Protein AF-A0A930YAR1-F1 (afdb_monomer_lite)

Organism: NCBI:txid750

pLDDT: mean 89.53, std 13.89, range [29.78, 98.75]

Sequence (279 aa):
MPYRSTEINRNSGWASRRLSIDPLVLDLNGDGVRLSRYSENSILFDIDNDGGSLEQTGWFSATDGVLVRDLNNNGKIDNIAEMFSEYYGGKAGSQGESGEKRYMNGFEALRTLDSNKDGIFDSKDNDFSKVRVWQDKNQNGITDSGELQTLSALGISQISLSYQHKGGEFFQGNELLAQGNFTLNGKRLVAASVNFLANPRGHNISDGQGGKVTYSEEDERIAAAKSFTATSNESRTLEAEKLGVQHIEAGGGNDNLVGDAQNNWLVGGGGSDTFCRCR

Foldseek 3Di:
DPPPQPDDPPPDDADDDWDFKWFKKFQLPQPDKDKAALVPQFAWAQEQLQPQFTWRWIGTDLNIWTKFFDPVPPQWDHHSCRTQFQNPVWHGHYPLDGTDGNDPTSLRSQCVQVPVNPQKQFPVTPCLQRMWIFRPNVRHNIRDPPRTDRCVRQQWGIWGSDWDAPCQPCDNNWTFGIWGWTAGVNDIHIITGIGMTTRSWTWDWDDDDQFIWIWIPDDPPGHIFIETAGPDLAEEEAACVVRVGQEYHAEQYQYEYEHEPDNYHYHHYHDNYHYYYDD

Secondary structure (DSSP, 8-state):
-----------------------EEE-SSSS---EE-HHHHPEEEB-S-SSS--EEE-EE-TTSEEEE--SS-SSS--BGGGBSSTTTTPPP--TT-------SSHHHHHHTT-SS-SSEEETTSTTGGG-EEE--SSSSSS--TTTEEEHHHHTEEEEE---EEEEEEEETTEEEEEEEEEEETTEEEEEEEEE--B-S--EEEEEETTEEEEEEPPBTTB--EEEEEESS----EEEHHHHT-SEEE--SS--EEEE-SS--EEE--SS--EEEE--

Structure (mmCIF, N/CA/C/O backbone):
data_AF-A0A930YAR1-F1
#
_entry.id   AF-A0A930YAR1-F1
#
loop_
_atom_site.group_PDB
_atom_site.id
_atom_site.type_symbol
_atom_site.label_atom_id
_atom_site.label_alt_id
_atom_site.label_comp_id
_atom_site.label_asym_id
_atom_site.label_entity_id
_atom_site.label_seq_id
_atom_site.pdbx_PDB_ins_code
_atom_site.Cartn_x
_atom_site.Cartn_y
_atom_site.Cartn_z
_atom_site.occupancy
_atom_site.B_iso_or_equiv
_atom_site.auth_seq_id
_atom_site.auth_comp_id
_atom_site.auth_asym_id
_atom_site.auth_atom_id
_atom_site.pdbx_PDB_model_num
ATOM 1 N N . MET A 1 1 ? -9.390 -6.223 -19.233 1.00 29.78 1 MET A N 1
ATOM 2 C CA . MET A 1 1 ? -8.190 -5.453 -19.633 1.00 29.78 1 MET A CA 1
ATOM 3 C C . MET A 1 1 ? -6.996 -6.177 -19.044 1.00 29.78 1 MET A C 1
ATOM 5 O O . MET A 1 1 ? -7.166 -6.663 -17.930 1.00 29.78 1 MET A O 1
ATOM 9 N N . PRO A 1 2 ? -5.862 -6.363 -19.741 1.00 37.09 2 PRO A N 1
ATOM 10 C CA . PRO A 1 2 ? -4.746 -7.033 -19.105 1.00 37.09 2 PRO A CA 1
ATOM 11 C C . PRO A 1 2 ? -4.195 -6.071 -18.054 1.00 37.09 2 PRO A C 1
ATOM 13 O O . PRO A 1 2 ? -3.768 -4.960 -18.368 1.00 37.09 2 PRO A O 1
ATOM 16 N N . TYR A 1 3 ? -4.321 -6.492 -16.803 1.00 35.25 3 TYR A N 1
ATOM 17 C CA . TYR A 1 3 ? -3.643 -5.924 -15.657 1.00 35.25 3 TYR A CA 1
ATOM 18 C C . TYR A 1 3 ? -2.157 -5.895 -15.990 1.00 35.25 3 TYR A C 1
ATOM 20 O O . TYR A 1 3 ? -1.526 -6.945 -16.071 1.00 35.25 3 TYR A O 1
ATOM 28 N N . ARG A 1 4 ? -1.595 -4.715 -16.247 1.00 36.66 4 ARG A N 1
ATOM 29 C CA . ARG A 1 4 ? -0.143 -4.576 -16.215 1.00 36.66 4 ARG A CA 1
ATOM 30 C C . ARG A 1 4 ? 0.223 -4.405 -14.751 1.00 36.66 4 ARG A C 1
ATOM 32 O O . ARG A 1 4 ? 0.315 -3.285 -14.263 1.00 36.66 4 ARG A O 1
ATOM 39 N N . SER A 1 5 ? 0.374 -5.534 -14.058 1.00 40.44 5 SER A N 1
ATOM 40 C CA . SER A 1 5 ? 1.282 -5.598 -12.917 1.00 40.44 5 SER A CA 1
ATOM 41 C C . SER A 1 5 ? 2.597 -4.969 -13.358 1.00 40.44 5 SER A C 1
ATOM 43 O O . SER A 1 5 ? 3.046 -5.231 -14.477 1.00 40.44 5 SER A O 1
ATOM 45 N N . THR A 1 6 ? 3.200 -4.126 -12.530 1.00 47.56 6 THR A N 1
ATOM 46 C CA . THR A 1 6 ? 4.550 -3.643 -12.808 1.00 47.56 6 THR A CA 1
ATOM 47 C C . THR A 1 6 ? 5.472 -4.858 -12.876 1.00 47.56 6 THR A C 1
ATOM 49 O O . THR A 1 6 ? 5.763 -5.487 -11.859 1.00 47.56 6 THR A O 1
ATOM 52 N N . GLU A 1 7 ? 5.860 -5.253 -14.088 1.00 47.56 7 GLU A N 1
ATOM 53 C CA . GLU A 1 7 ? 6.800 -6.346 -14.303 1.00 47.56 7 GLU A CA 1
ATOM 54 C C . GLU A 1 7 ? 8.182 -5.835 -13.905 1.00 47.56 7 GLU A C 1
ATOM 56 O O . GLU A 1 7 ? 8.821 -5.058 -14.611 1.00 47.56 7 GLU A O 1
ATOM 61 N N . ILE A 1 8 ? 8.601 -6.200 -12.695 1.00 49.72 8 ILE A N 1
ATOM 62 C CA . ILE A 1 8 ? 9.973 -6.001 -12.244 1.00 49.72 8 ILE A CA 1
ATOM 63 C C . ILE A 1 8 ? 10.818 -7.118 -12.839 1.00 49.72 8 ILE A C 1
ATOM 65 O O . ILE A 1 8 ? 10.474 -8.295 -12.708 1.00 49.72 8 ILE A O 1
ATOM 69 N N . ASN A 1 9 ? 11.961 -6.758 -13.417 1.00 46.34 9 ASN A N 1
ATOM 70 C CA . ASN A 1 9 ? 13.003 -7.717 -13.752 1.00 46.34 9 ASN A CA 1
ATOM 71 C C . ASN A 1 9 ? 13.444 -8.460 -12.473 1.00 46.34 9 ASN A C 1
ATOM 73 O O . ASN A 1 9 ? 14.109 -7.895 -11.607 1.00 46.34 9 ASN A O 1
ATOM 77 N N . ARG A 1 10 ? 13.044 -9.732 -12.343 1.00 51.41 10 ARG A N 1
ATOM 78 C CA . ARG A 1 10 ? 13.212 -10.536 -11.118 1.00 51.41 10 ARG A CA 1
ATOM 79 C C . ARG A 1 10 ? 14.602 -11.171 -10.959 1.00 51.41 10 ARG A C 1
ATOM 81 O O . ARG A 1 10 ? 14.751 -12.074 -10.137 1.00 51.41 10 ARG A O 1
ATOM 88 N N . ASN A 1 11 ? 15.630 -10.735 -11.695 1.00 44.62 11 ASN A N 1
ATOM 89 C CA . ASN A 1 11 ? 16.992 -11.247 -11.489 1.00 44.62 11 ASN A CA 1
ATOM 90 C C . ASN A 1 11 ? 17.658 -10.622 -10.263 1.00 44.62 11 ASN A C 1
ATOM 92 O O . ASN A 1 11 ? 18.546 -9.778 -10.368 1.00 44.62 11 ASN A O 1
ATOM 96 N N . SER A 1 12 ? 17.280 -11.077 -9.071 1.00 48.03 12 SER A N 1
ATOM 97 C CA . SER A 1 12 ? 18.172 -10.945 -7.924 1.00 48.03 12 SER A CA 1
ATOM 98 C C . SER A 1 12 ? 17.929 -11.996 -6.850 1.00 48.03 12 SER A C 1
ATOM 100 O O . SER A 1 12 ? 16.831 -12.525 -6.697 1.00 48.03 12 SER A O 1
ATOM 102 N N . GLY A 1 13 ? 19.026 -12.347 -6.176 1.00 43.91 13 GLY A N 1
ATOM 103 C CA . GLY A 1 13 ? 19.103 -13.405 -5.178 1.00 43.91 13 GLY A CA 1
ATOM 104 C C . GLY A 1 13 ? 18.430 -13.069 -3.849 1.00 43.91 13 GLY A C 1
ATOM 105 O O . GLY A 1 13 ? 17.984 -11.955 -3.594 1.00 43.91 13 GLY A O 1
ATOM 106 N N . TRP A 1 14 ? 18.371 -14.086 -2.994 1.00 42.22 14 TRP A N 1
ATOM 107 C CA . TRP A 1 14 ? 17.674 -14.053 -1.715 1.00 42.22 14 TRP A CA 1
ATOM 108 C C . TRP A 1 14 ? 18.434 -13.226 -0.670 1.00 42.22 14 TRP A C 1
ATOM 110 O O . TRP A 1 14 ? 19.513 -13.620 -0.221 1.00 42.22 14 TRP A O 1
ATOM 120 N N . ALA A 1 15 ? 17.847 -12.112 -0.241 1.00 45.12 15 ALA A N 1
ATOM 121 C CA . ALA A 1 15 ? 18.277 -11.390 0.947 1.00 45.12 15 ALA A CA 1
ATOM 122 C C . ALA A 1 15 ? 17.621 -11.987 2.213 1.00 45.12 15 ALA A C 1
ATOM 124 O O . ALA A 1 15 ? 16.514 -12.519 2.185 1.00 45.12 15 ALA A O 1
ATOM 125 N N . SER A 1 16 ? 18.347 -11.950 3.331 1.00 40.56 16 SER A N 1
ATOM 126 C CA . SER A 1 16 ? 18.049 -12.652 4.594 1.00 40.56 16 SER A CA 1
ATOM 127 C C . SER A 1 16 ? 17.636 -11.727 5.741 1.00 40.56 16 SER A C 1
ATOM 129 O O . SER A 1 16 ? 17.662 -12.150 6.897 1.00 40.56 16 SER A O 1
ATOM 131 N N . ARG A 1 17 ? 17.284 -10.471 5.454 1.00 48.75 17 ARG A N 1
ATOM 132 C CA . ARG A 1 17 ? 16.753 -9.542 6.454 1.00 48.75 17 ARG A CA 1
ATOM 133 C C . ARG A 1 17 ? 15.231 -9.681 6.452 1.00 48.75 17 ARG A C 1
ATOM 135 O O . ARG A 1 17 ? 14.585 -9.380 5.458 1.00 48.75 17 ARG A O 1
ATOM 142 N N . ARG A 1 18 ? 14.665 -10.214 7.539 1.00 50.56 18 ARG A N 1
ATOM 143 C CA . ARG A 1 18 ? 13.214 -10.195 7.752 1.00 50.56 18 ARG A CA 1
ATOM 144 C C . ARG A 1 18 ? 12.861 -8.840 8.338 1.00 50.56 18 ARG A C 1
ATOM 146 O O . ARG A 1 18 ? 13.280 -8.538 9.455 1.00 50.56 18 ARG A O 1
ATOM 153 N N . LEU A 1 19 ? 12.121 -8.041 7.588 1.00 54.91 19 LEU A N 1
ATOM 154 C CA . LEU A 1 19 ? 11.412 -6.916 8.168 1.00 54.91 19 LEU A CA 1
ATOM 155 C C . LEU A 1 19 ? 10.239 -7.500 8.966 1.00 54.91 19 LEU A C 1
ATOM 157 O O . LEU A 1 19 ? 9.537 -8.385 8.482 1.00 54.91 19 LEU A O 1
ATOM 161 N N . SER A 1 20 ? 10.115 -7.092 10.228 1.00 57.91 20 SER A N 1
ATOM 162 C CA . SER A 1 20 ? 8.908 -7.345 11.010 1.00 57.91 20 SER A CA 1
ATOM 163 C C . SER A 1 20 ? 8.076 -6.079 10.915 1.00 57.91 20 SER A C 1
ATOM 165 O O . SER A 1 20 ? 8.612 -5.055 11.335 1.00 57.91 20 SER A O 1
ATOM 167 N N . ILE A 1 21 ? 6.877 -6.139 10.331 1.00 71.00 21 ILE A N 1
ATOM 168 C CA . ILE A 1 21 ? 5.956 -5.012 10.094 1.00 71.00 21 ILE A CA 1
ATOM 169 C C . ILE A 1 21 ? 4.523 -5.488 10.286 1.00 71.00 21 ILE A C 1
ATOM 171 O O . ILE A 1 21 ? 4.082 -6.316 9.496 1.00 71.00 21 ILE A O 1
ATOM 175 N N . ASP A 1 22 ? 3.789 -4.977 11.276 1.00 81.50 22 ASP A N 1
ATOM 176 C CA . ASP A 1 22 ? 2.579 -5.633 11.778 1.00 81.50 22 ASP A CA 1
ATOM 177 C C . ASP A 1 22 ? 1.248 -4.856 11.655 1.00 81.50 22 ASP A C 1
ATOM 179 O O . ASP A 1 22 ? 0.534 -4.648 12.647 1.00 81.50 22 ASP A O 1
ATOM 183 N N . PRO A 1 23 ? 0.844 -4.443 10.439 1.00 90.31 23 PRO A N 1
ATOM 184 C CA . PRO A 1 23 ? -0.384 -3.696 10.253 1.00 90.31 23 PRO A CA 1
ATOM 185 C C . PRO A 1 23 ? -1.617 -4.463 10.740 1.00 90.31 23 PRO A C 1
ATOM 187 O O . PRO A 1 23 ? -1.695 -5.697 10.711 1.00 90.31 23 PRO A O 1
ATOM 190 N N . LEU A 1 24 ? -2.613 -3.695 11.180 1.00 95.19 24 LEU A N 1
ATOM 191 C CA . LEU A 1 24 ? -3.871 -4.222 11.685 1.00 95.19 24 LEU A CA 1
ATOM 192 C C . LEU A 1 24 ? -4.836 -4.568 10.538 1.00 95.19 24 LEU A C 1
ATOM 194 O O . LEU A 1 24 ? -5.500 -3.695 9.977 1.00 95.19 24 LEU A O 1
ATOM 198 N N . VAL A 1 25 ? -4.937 -5.858 10.224 1.00 97.25 25 VAL A N 1
ATOM 199 C CA . VAL A 1 25 ? -5.831 -6.428 9.206 1.00 97.25 25 VAL A CA 1
ATOM 200 C C . VAL A 1 25 ? -7.171 -6.823 9.833 1.00 97.25 25 VAL A C 1
ATOM 202 O O . VAL A 1 25 ? -7.224 -7.414 10.914 1.00 97.25 25 VAL A O 1
ATOM 205 N N . LEU A 1 26 ? -8.268 -6.510 9.150 1.00 98.19 26 LEU A N 1
ATOM 206 C CA . LEU A 1 26 ? -9.642 -6.823 9.528 1.00 98.19 26 LEU A CA 1
ATOM 207 C C . LEU A 1 26 ? -10.213 -7.900 8.600 1.00 98.19 26 LEU A C 1
ATOM 209 O O . LEU A 1 26 ? -10.236 -7.726 7.384 1.00 98.19 26 LEU A O 1
ATOM 213 N N . ASP A 1 27 ? -10.726 -8.975 9.192 1.00 97.81 27 ASP A N 1
ATOM 214 C CA . ASP A 1 27 ? -11.524 -9.998 8.507 1.00 97.81 27 ASP A CA 1
ATOM 215 C C . ASP A 1 27 ? -12.940 -9.460 8.252 1.00 97.81 27 ASP A C 1
ATOM 217 O O . ASP A 1 27 ? -13.765 -9.405 9.169 1.00 97.81 27 ASP A O 1
ATOM 221 N N . LEU A 1 28 ? -13.216 -9.007 7.027 1.00 97.88 28 LEU A N 1
ATOM 222 C CA . LEU A 1 28 ? -14.462 -8.300 6.695 1.00 97.88 28 LEU A CA 1
ATOM 223 C C . LEU A 1 28 ? -15.583 -9.226 6.208 1.00 97.88 28 LEU A C 1
ATOM 225 O O . LEU A 1 28 ? -16.751 -8.829 6.217 1.00 97.88 28 LEU A O 1
ATOM 229 N N . ASN A 1 29 ? -15.257 -10.444 5.780 1.00 96.75 29 ASN A N 1
ATOM 230 C CA . ASN A 1 29 ? -16.221 -11.421 5.268 1.00 96.75 29 ASN A CA 1
ATOM 231 C C . ASN A 1 29 ? -16.554 -12.524 6.301 1.00 96.75 29 ASN A C 1
ATOM 233 O O . ASN A 1 29 ? -17.531 -13.255 6.119 1.00 96.75 29 ASN A O 1
ATOM 237 N N . GLY A 1 30 ? -15.802 -12.600 7.403 1.00 96.19 30 GLY A N 1
ATOM 238 C CA . GLY A 1 30 ? -15.986 -13.539 8.502 1.00 96.19 30 GLY A CA 1
ATOM 239 C C . GLY A 1 30 ? -15.446 -14.941 8.232 1.00 96.19 30 GLY A C 1
ATOM 240 O O . GLY A 1 30 ? -15.895 -15.880 8.896 1.00 96.19 30 GLY A O 1
ATOM 241 N N . ASP A 1 31 ? -14.542 -15.111 7.263 1.00 95.12 31 ASP A N 1
ATOM 242 C CA . ASP A 1 31 ? -13.904 -16.399 6.965 1.00 95.12 31 ASP A CA 1
ATOM 243 C C . ASP A 1 31 ? -12.460 -16.528 7.470 1.00 95.12 31 ASP A C 1
ATOM 245 O O . ASP A 1 31 ? -11.772 -17.513 7.171 1.00 95.12 31 ASP A O 1
ATOM 249 N N . GLY A 1 32 ? -12.069 -15.600 8.348 1.00 93.12 32 GLY A N 1
ATO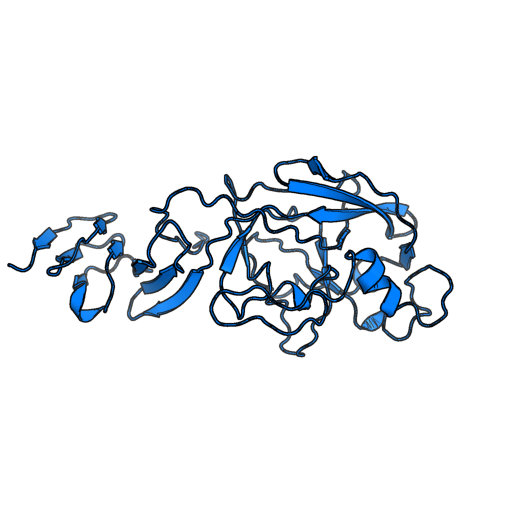M 250 C CA . GLY A 1 32 ? -10.740 -15.480 8.923 1.00 93.12 32 GLY A CA 1
ATOM 251 C C . GLY A 1 32 ? -9.808 -14.669 8.027 1.00 93.12 32 GLY A C 1
ATOM 252 O O . GLY A 1 32 ? -9.947 -14.648 6.813 1.00 93.12 32 GLY A O 1
ATOM 253 N N . VAL A 1 33 ? -8.794 -14.045 8.630 1.00 93.31 33 VAL A N 1
ATOM 254 C CA . VAL A 1 33 ? -7.806 -13.260 7.876 1.00 93.31 33 VAL A CA 1
ATOM 255 C C . VAL A 1 33 ? -7.067 -14.146 6.868 1.00 93.31 33 VAL A C 1
ATOM 257 O O . VAL A 1 33 ? -6.500 -15.187 7.228 1.00 93.31 33 VAL A O 1
ATOM 260 N N . ARG A 1 34 ? -7.039 -13.716 5.605 1.00 93.44 34 ARG A N 1
ATOM 261 C CA . ARG A 1 34 ? -6.344 -14.399 4.509 1.00 93.44 34 ARG A CA 1
ATOM 262 C C . ARG A 1 34 ? -5.207 -13.572 3.958 1.00 93.44 34 ARG A C 1
ATOM 264 O O . ARG A 1 34 ? -5.364 -12.382 3.703 1.00 93.44 34 ARG A O 1
ATOM 271 N N . LEU A 1 35 ? -4.077 -14.236 3.729 1.00 92.69 35 LEU A N 1
ATOM 272 C CA . LEU A 1 35 ? -2.840 -13.579 3.332 1.00 92.69 35 LEU A CA 1
ATOM 273 C C . LEU A 1 35 ? -2.181 -14.271 2.137 1.00 92.69 35 LEU A C 1
ATOM 275 O O . LEU A 1 35 ? -2.314 -15.482 1.953 1.00 92.69 35 LEU A O 1
ATOM 279 N N . SER A 1 36 ? -1.421 -13.507 1.360 1.00 91.56 36 SER A N 1
ATOM 280 C CA . SER A 1 36 ? -0.561 -13.995 0.287 1.00 91.56 36 SER A CA 1
ATOM 281 C C . SER A 1 36 ? 0.912 -13.935 0.686 1.00 91.56 36 SER A C 1
ATOM 283 O O . SER A 1 36 ? 1.341 -13.109 1.497 1.00 91.56 36 SER A O 1
ATOM 285 N N . ARG A 1 37 ? 1.711 -14.824 0.090 1.00 88.88 37 ARG A N 1
ATOM 286 C CA . ARG A 1 37 ? 3.167 -14.829 0.255 1.00 88.88 37 ARG A CA 1
ATOM 287 C C . ARG A 1 37 ? 3.807 -13.899 -0.762 1.00 88.88 37 ARG A C 1
ATOM 289 O O . ARG A 1 37 ? 3.480 -13.997 -1.948 1.00 88.88 37 ARG A O 1
ATOM 296 N N . TYR A 1 38 ? 4.810 -13.129 -0.340 1.00 85.06 38 TYR A N 1
ATOM 297 C CA . TYR A 1 38 ? 5.576 -12.293 -1.268 1.00 85.06 38 TYR A CA 1
ATOM 298 C C . TYR A 1 38 ? 6.262 -13.112 -2.376 1.00 85.06 38 TYR A C 1
ATOM 300 O O . TYR A 1 38 ? 6.358 -12.676 -3.515 1.00 85.06 38 TYR A O 1
ATOM 308 N N . SER A 1 39 ? 6.692 -14.343 -2.089 1.00 84.06 39 SER A N 1
ATOM 309 C CA . SER A 1 39 ? 7.378 -15.191 -3.071 1.00 84.06 39 SER A CA 1
ATOM 310 C C . SER A 1 39 ? 6.481 -15.709 -4.203 1.00 84.06 39 SER A C 1
ATOM 312 O O . SER A 1 39 ? 6.997 -16.209 -5.199 1.00 84.06 39 SER A O 1
ATOM 314 N N . GLU A 1 40 ? 5.156 -15.645 -4.044 1.00 85.00 40 GLU A N 1
ATOM 315 C CA . GLU A 1 40 ? 4.184 -16.187 -5.003 1.00 85.00 40 GLU A CA 1
ATOM 316 C C . GLU A 1 40 ? 3.380 -15.066 -5.667 1.00 85.00 40 GLU A C 1
ATOM 318 O O . GLU A 1 40 ? 3.376 -14.958 -6.890 1.00 85.00 40 GLU A O 1
ATOM 323 N N . ASN A 1 41 ? 2.757 -14.203 -4.860 1.00 83.00 41 ASN A N 1
ATOM 324 C CA . ASN A 1 41 ? 1.905 -13.102 -5.308 1.00 83.00 41 ASN A CA 1
ATOM 325 C C . ASN A 1 41 ? 2.270 -11.828 -4.535 1.00 83.00 41 ASN A C 1
ATOM 327 O O . ASN A 1 41 ? 1.485 -11.345 -3.718 1.00 83.00 41 ASN A O 1
ATOM 331 N N . SER A 1 42 ? 3.496 -11.336 -4.744 1.00 88.50 42 SER A N 1
ATOM 332 C CA . SER A 1 42 ? 3.963 -10.088 -4.132 1.00 88.50 42 SER A CA 1
ATOM 333 C C . SER A 1 42 ? 3.176 -8.889 -4.626 1.00 88.50 42 SER A C 1
ATOM 335 O O . SER A 1 42 ? 3.013 -8.720 -5.839 1.00 88.50 42 SER A O 1
ATOM 337 N N . ILE A 1 43 ? 2.859 -8.003 -3.695 1.00 92.94 43 ILE A N 1
ATOM 338 C CA . ILE A 1 43 ? 2.450 -6.630 -3.967 1.00 92.94 43 ILE A CA 1
ATOM 339 C C . ILE A 1 43 ? 3.640 -5.707 -3.726 1.00 92.94 43 ILE A C 1
ATOM 341 O O . ILE A 1 43 ? 4.450 -5.976 -2.844 1.00 92.94 43 ILE A O 1
ATOM 345 N N . LEU A 1 44 ? 3.783 -4.669 -4.548 1.00 93.31 44 LEU A N 1
ATOM 346 C CA . LEU A 1 44 ? 4.821 -3.655 -4.378 1.00 93.31 44 LEU A CA 1
ATOM 347 C C . LEU A 1 44 ? 4.279 -2.541 -3.496 1.00 93.31 44 LEU A C 1
ATOM 349 O O . LEU A 1 44 ? 3.288 -1.912 -3.861 1.00 93.31 44 LEU A O 1
ATOM 353 N N . PHE A 1 45 ? 4.916 -2.320 -2.355 1.00 95.19 45 PHE A N 1
ATOM 354 C CA . PHE A 1 45 ? 4.494 -1.317 -1.386 1.00 95.19 45 PHE A CA 1
ATOM 355 C C . PHE A 1 45 ? 5.688 -0.900 -0.526 1.00 95.19 45 PHE A C 1
ATOM 357 O O . PHE A 1 45 ? 6.512 -1.760 -0.228 1.00 95.19 45 PHE A O 1
ATOM 364 N N . ASP A 1 46 ? 5.755 0.375 -0.132 1.00 95.19 46 ASP A N 1
ATOM 365 C CA . ASP A 1 46 ? 6.748 0.882 0.828 1.00 95.19 46 ASP A CA 1
ATOM 366 C C . ASP A 1 46 ? 6.360 0.396 2.227 1.00 95.19 46 ASP A C 1
ATOM 368 O O . ASP A 1 46 ? 5.511 0.982 2.921 1.00 95.19 46 ASP A O 1
ATOM 372 N N . ILE A 1 47 ? 6.898 -0.769 2.587 1.00 93.56 47 ILE A N 1
ATOM 373 C CA . ILE A 1 47 ? 6.463 -1.509 3.769 1.00 93.56 47 ILE A CA 1
ATOM 374 C C . ILE A 1 47 ? 7.327 -1.215 4.997 1.00 93.56 47 ILE A C 1
ATOM 376 O O . ILE A 1 47 ? 6.913 -1.528 6.112 1.00 93.56 47 ILE A O 1
ATOM 380 N N . ASP A 1 48 ? 8.485 -0.581 4.839 1.00 92.25 48 ASP A N 1
ATOM 381 C CA . ASP A 1 48 ? 9.355 -0.190 5.949 1.00 92.25 48 ASP A CA 1
ATOM 382 C C . ASP A 1 48 ? 9.591 1.324 6.068 1.00 92.25 48 ASP A C 1
ATOM 384 O O . ASP A 1 48 ? 10.346 1.753 6.947 1.00 92.25 48 ASP A O 1
ATOM 388 N N . ASN A 1 49 ? 8.856 2.128 5.292 1.00 94.81 49 ASN A N 1
ATOM 389 C CA . ASN A 1 49 ? 8.846 3.589 5.319 1.00 94.81 49 ASN A CA 1
ATOM 390 C C . ASN A 1 49 ? 10.243 4.173 5.084 1.00 94.81 49 ASN A C 1
ATOM 392 O O . ASN A 1 49 ? 10.670 5.064 5.821 1.00 94.81 49 ASN A O 1
ATOM 396 N N . ASP A 1 50 ? 10.990 3.651 4.116 1.00 91.94 50 ASP A N 1
ATOM 397 C CA . ASP A 1 50 ? 12.377 4.047 3.833 1.00 91.94 50 ASP A CA 1
ATOM 398 C C . ASP A 1 50 ? 12.511 5.249 2.876 1.00 91.94 50 ASP A C 1
ATOM 400 O O . ASP A 1 50 ? 13.617 5.731 2.609 1.00 91.94 50 ASP A O 1
ATOM 404 N N . GLY A 1 51 ? 11.380 5.792 2.419 1.00 89.75 51 GLY A N 1
ATOM 405 C CA . GLY A 1 51 ? 11.334 6.962 1.544 1.00 89.75 51 GLY A CA 1
ATOM 406 C C . GLY A 1 51 ? 10.757 6.688 0.158 1.00 89.75 51 GLY A C 1
ATOM 407 O O . GLY A 1 51 ? 11.107 7.403 -0.786 1.00 89.75 51 GLY A O 1
ATOM 408 N N . GLY A 1 52 ? 9.848 5.716 0.042 1.00 89.50 52 GLY A N 1
ATOM 409 C CA . GLY A 1 52 ? 9.130 5.389 -1.185 1.00 89.50 52 GLY A CA 1
ATOM 410 C C . GLY A 1 52 ? 9.766 4.277 -2.014 1.00 89.50 52 GLY A C 1
ATOM 411 O O . GLY A 1 52 ? 9.347 4.090 -3.163 1.00 89.50 52 GLY A O 1
ATOM 412 N N . SER A 1 53 ? 10.756 3.556 -1.477 1.00 92.00 53 SER A N 1
ATOM 413 C CA . SER A 1 53 ? 11.202 2.311 -2.094 1.00 92.00 53 SER A CA 1
ATOM 414 C C . SER A 1 53 ? 10.104 1.265 -1.942 1.00 92.00 53 SER A C 1
ATOM 416 O O . SER A 1 53 ? 9.366 1.258 -0.965 1.00 92.00 53 SER A O 1
ATOM 418 N N . LEU A 1 54 ? 9.894 0.457 -2.982 1.00 93.62 54 LEU A N 1
ATOM 419 C CA . LEU A 1 54 ? 8.811 -0.522 -2.998 1.00 93.62 54 LEU A CA 1
ATOM 420 C C . LEU A 1 54 ? 9.352 -1.941 -2.843 1.00 93.62 54 LEU A C 1
ATOM 422 O O . LEU A 1 54 ? 10.042 -2.468 -3.729 1.00 93.62 54 LEU A O 1
ATOM 426 N N . GLU A 1 55 ? 8.942 -2.608 -1.772 1.00 91.88 55 GLU A N 1
ATOM 427 C CA . GLU A 1 55 ? 9.318 -3.985 -1.490 1.00 91.88 55 GLU A CA 1
ATOM 428 C C . GLU A 1 55 ? 8.279 -4.942 -2.061 1.00 91.88 55 GLU A C 1
ATOM 430 O O . GLU A 1 55 ? 7.067 -4.705 -2.044 1.00 91.88 55 GLU A O 1
ATOM 435 N N . GLN A 1 56 ? 8.754 -6.098 -2.522 1.00 91.50 56 GLN A N 1
ATOM 436 C CA . GLN A 1 56 ? 7.871 -7.223 -2.799 1.00 91.50 56 GLN A CA 1
ATOM 437 C C . GLN A 1 56 ? 7.354 -7.776 -1.477 1.00 91.50 56 GLN A C 1
ATOM 439 O O . GLN A 1 56 ? 8.076 -8.484 -0.778 1.00 91.50 56 GLN A O 1
ATOM 444 N N . THR A 1 57 ? 6.098 -7.492 -1.173 1.00 91.56 57 THR A N 1
ATOM 445 C CA . THR A 1 57 ? 5.502 -7.711 0.141 1.00 91.56 57 THR A CA 1
ATOM 446 C C . THR A 1 57 ? 4.402 -8.767 0.061 1.00 91.56 57 THR A C 1
ATOM 448 O O . THR A 1 57 ? 3.678 -8.870 -0.936 1.00 91.56 57 THR A O 1
ATOM 451 N N . GLY A 1 58 ? 4.293 -9.605 1.095 1.00 92.25 58 GLY A N 1
ATOM 452 C CA . GLY A 1 58 ? 3.102 -10.413 1.333 1.00 92.25 58 GLY A CA 1
ATOM 453 C C . GLY A 1 58 ? 1.912 -9.498 1.598 1.00 92.25 58 GLY A C 1
ATOM 454 O O . GLY A 1 58 ? 2.083 -8.370 2.040 1.00 92.25 58 GLY A O 1
ATOM 455 N N . TRP A 1 59 ? 0.700 -9.946 1.301 1.00 95.19 59 TRP A N 1
ATOM 456 C CA . TRP A 1 59 ? -0.445 -9.037 1.299 1.00 95.19 59 TRP A CA 1
ATOM 457 C C . TRP A 1 59 ? -1.669 -9.648 1.956 1.00 95.19 59 TRP A C 1
ATOM 459 O O . TRP A 1 59 ? -1.731 -10.857 2.172 1.00 95.19 59 TRP A O 1
ATOM 469 N N . PHE A 1 60 ? -2.650 -8.817 2.289 1.00 95.06 60 PHE A N 1
ATOM 470 C CA . PHE A 1 60 ? -3.967 -9.278 2.718 1.00 95.06 60 PHE A CA 1
ATOM 471 C C . PHE A 1 60 ? -4.851 -9.586 1.499 1.00 95.06 60 PHE A C 1
ATOM 473 O O . PHE A 1 60 ? -4.590 -9.144 0.379 1.00 95.06 60 PHE A O 1
ATOM 480 N N . SER A 1 61 ? -5.888 -10.398 1.692 1.00 95.62 61 SER A N 1
ATOM 481 C CA . SER A 1 61 ? -6.801 -10.764 0.609 1.00 95.62 61 SER A CA 1
ATOM 482 C C . SER A 1 61 ? -7.689 -9.592 0.172 1.00 95.62 61 SER A C 1
ATOM 484 O O . SER A 1 61 ? -8.025 -8.721 0.967 1.00 95.62 61 SER A O 1
ATOM 486 N N . ALA A 1 62 ? -8.177 -9.625 -1.073 1.00 96.31 62 ALA A N 1
ATOM 487 C CA . ALA A 1 62 ? -9.090 -8.600 -1.603 1.00 96.31 62 ALA A CA 1
ATOM 488 C C . ALA A 1 62 ? -10.459 -8.546 -0.886 1.00 96.31 62 ALA A C 1
ATOM 490 O O . ALA A 1 62 ? -11.245 -7.624 -1.106 1.00 96.31 62 ALA A O 1
ATOM 491 N N . THR A 1 63 ? -10.780 -9.558 -0.072 1.00 97.06 63 THR A N 1
ATOM 492 C CA . THR A 1 63 ? -12.015 -9.619 0.724 1.00 97.06 63 THR A CA 1
ATOM 493 C C . THR A 1 63 ? -11.839 -9.117 2.152 1.00 97.06 63 THR A C 1
ATOM 495 O O . THR A 1 63 ? -12.845 -8.839 2.801 1.00 97.06 63 THR A O 1
ATOM 498 N N . ASP A 1 64 ? -10.598 -8.963 2.607 1.00 97.69 64 ASP A N 1
ATOM 499 C CA . ASP A 1 64 ? -10.241 -8.360 3.890 1.00 97.69 64 ASP A CA 1
ATOM 500 C C . ASP A 1 64 ? -9.925 -6.872 3.697 1.00 97.69 64 ASP A C 1
ATOM 502 O O . ASP A 1 64 ? -10.136 -6.305 2.619 1.00 97.69 64 ASP A O 1
ATOM 506 N N . GLY A 1 65 ? -9.450 -6.208 4.747 1.00 97.81 65 GLY A N 1
ATOM 507 C CA . GLY A 1 65 ? -8.918 -4.857 4.624 1.00 97.81 65 GLY A CA 1
ATOM 508 C C . GLY A 1 65 ? -7.961 -4.497 5.744 1.00 97.81 65 GLY A C 1
ATOM 509 O O . GLY A 1 65 ? -8.004 -5.084 6.821 1.00 97.81 65 GLY A O 1
ATOM 510 N N . VAL A 1 66 ? -7.108 -3.510 5.505 1.00 98.25 66 VAL A N 1
ATOM 511 C CA . VAL A 1 66 ? -6.174 -2.985 6.505 1.00 98.25 66 VAL A CA 1
ATOM 512 C C . VAL A 1 66 ? -6.690 -1.669 7.079 1.00 98.25 66 VAL A C 1
ATOM 514 O O . VAL A 1 66 ? -7.304 -0.863 6.374 1.00 98.25 66 VAL A O 1
ATOM 517 N N . LEU A 1 67 ? -6.488 -1.460 8.380 1.00 98.31 67 LEU A N 1
ATOM 518 C CA . LEU A 1 67 ? -6.844 -0.211 9.040 1.00 98.31 67 LEU A CA 1
ATOM 519 C C . LEU A 1 67 ? -5.806 0.866 8.712 1.00 98.31 67 LEU A C 1
ATOM 521 O O . LEU A 1 67 ? -4.606 0.659 8.903 1.00 98.31 67 LEU A O 1
ATOM 525 N N . VAL A 1 68 ? -6.276 2.032 8.271 1.00 98.62 68 VAL A N 1
ATOM 526 C CA . VAL A 1 68 ? -5.413 3.108 7.765 1.00 98.62 68 VAL A CA 1
ATOM 527 C C . VAL A 1 68 ? 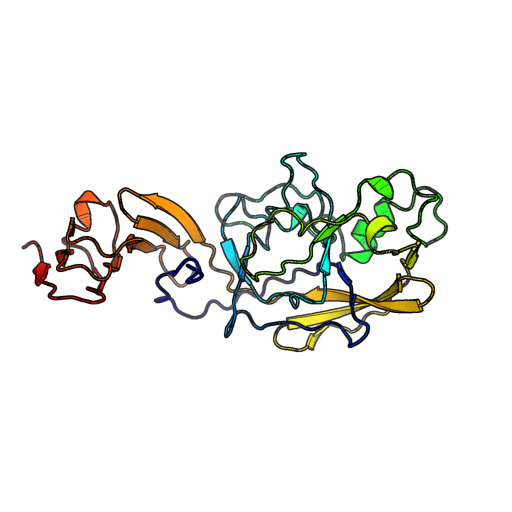-5.917 4.494 8.149 1.00 98.62 68 VAL A C 1
ATOM 529 O O . VAL A 1 68 ? -7.087 4.691 8.505 1.00 98.62 68 VAL A O 1
ATOM 532 N N . ARG A 1 69 ? -5.035 5.480 8.027 1.00 98.25 69 ARG A N 1
ATOM 533 C CA . ARG A 1 69 ? -5.359 6.901 8.055 1.00 98.25 69 ARG A CA 1
ATOM 534 C C . ARG A 1 69 ? -4.397 7.631 7.129 1.00 98.25 69 ARG A C 1
ATOM 536 O O . ARG A 1 69 ? -3.200 7.600 7.364 1.00 98.25 69 ARG A O 1
ATOM 543 N N . ASP A 1 70 ? -4.956 8.343 6.161 1.00 97.56 70 ASP A N 1
ATOM 544 C CA . ASP A 1 70 ? -4.220 9.303 5.338 1.00 97.56 70 ASP A CA 1
ATOM 545 C C . ASP A 1 70 ? -3.738 10.452 6.246 1.00 97.56 70 ASP A C 1
ATOM 547 O O . ASP A 1 70 ? -4.538 11.226 6.792 1.00 97.56 70 ASP A O 1
ATOM 551 N N . LEU A 1 71 ? -2.434 10.479 6.523 1.00 96.94 71 LEU A N 1
ATOM 552 C CA . LEU A 1 71 ? -1.793 11.424 7.436 1.00 96.94 71 LEU A CA 1
ATOM 553 C C . LEU A 1 71 ? -1.317 12.672 6.699 1.00 96.94 71 LEU A C 1
ATOM 555 O O . LEU A 1 71 ? -1.257 13.751 7.301 1.00 96.94 71 LEU A O 1
ATOM 559 N N . ASN A 1 72 ? -0.989 12.537 5.416 1.00 95.62 72 ASN A N 1
ATOM 560 C CA . ASN A 1 72 ? -0.474 13.624 4.590 1.00 95.62 72 ASN A CA 1
ATOM 561 C C . ASN A 1 72 ? -1.579 14.350 3.782 1.00 95.62 72 ASN A C 1
ATOM 563 O O . ASN A 1 72 ? -1.336 15.430 3.242 1.00 95.62 72 ASN A O 1
ATOM 567 N N . ASN A 1 73 ? -2.815 13.845 3.818 1.00 95.31 73 ASN A N 1
ATOM 568 C CA . ASN A 1 73 ? -4.013 14.329 3.125 1.00 95.31 73 ASN A CA 1
ATOM 569 C C . ASN A 1 73 ? -3.892 14.329 1.593 1.00 95.31 73 ASN A C 1
ATOM 571 O O . ASN A 1 73 ? -4.440 15.218 0.930 1.00 95.31 73 ASN A O 1
ATOM 575 N N . ASN A 1 74 ? -3.171 13.366 1.019 1.00 95.56 74 ASN A N 1
ATOM 576 C CA . ASN A 1 74 ? -3.024 13.239 -0.432 1.00 95.56 74 ASN A CA 1
ATOM 577 C C . ASN A 1 74 ? -4.114 12.363 -1.088 1.00 95.56 74 ASN A C 1
ATOM 579 O O . ASN A 1 74 ? -4.145 12.229 -2.316 1.00 95.56 74 ASN A O 1
ATOM 583 N N . GLY A 1 75 ? -5.032 11.811 -0.288 1.00 94.62 75 GLY A N 1
ATOM 584 C CA . GLY A 1 75 ? -6.137 10.968 -0.730 1.00 94.62 75 GLY A CA 1
ATOM 585 C C . GLY A 1 75 ? -5.748 9.517 -1.010 1.00 94.62 75 GLY A C 1
ATOM 586 O O . GLY A 1 75 ? -6.542 8.797 -1.620 1.00 94.62 75 GLY A O 1
ATOM 587 N N . LYS A 1 76 ? -4.550 9.092 -0.606 1.00 96.31 76 LYS A N 1
ATOM 588 C CA . LYS A 1 76 ? -4.001 7.751 -0.812 1.00 96.31 76 LYS A CA 1
ATOM 589 C C . LYS A 1 76 ? -3.390 7.233 0.484 1.00 96.31 76 LYS A C 1
ATOM 591 O O . LYS A 1 76 ? -3.210 7.985 1.429 1.00 96.31 76 LYS A O 1
ATOM 596 N N . ILE A 1 77 ? -3.122 5.934 0.500 1.00 98.00 77 ILE A N 1
ATOM 597 C CA . ILE A 1 77 ? -2.234 5.279 1.455 1.00 98.00 77 ILE A CA 1
ATOM 598 C C . ILE A 1 77 ? -1.029 4.830 0.644 1.00 98.00 77 ILE A C 1
ATOM 600 O O . ILE A 1 77 ? -1.172 3.971 -0.230 1.00 98.00 77 ILE A O 1
ATOM 604 N N . ASP A 1 78 ? 0.113 5.473 0.857 1.00 94.62 78 ASP A N 1
ATOM 605 C CA . ASP A 1 78 ? 1.292 5.303 -0.003 1.00 94.62 78 ASP A CA 1
ATOM 606 C C . ASP A 1 78 ? 2.502 4.658 0.681 1.00 94.62 78 ASP A C 1
ATOM 608 O O . ASP A 1 78 ? 3.437 4.258 -0.008 1.00 94.62 78 ASP A O 1
ATOM 612 N N . ASN A 1 79 ? 2.461 4.487 2.002 1.00 96.12 79 ASN A N 1
ATOM 613 C CA . ASN A 1 79 ? 3.461 3.750 2.775 1.00 96.12 79 ASN A CA 1
ATOM 614 C C . ASN A 1 79 ? 2.863 3.205 4.082 1.00 96.12 79 ASN A C 1
ATOM 616 O O . ASN A 1 79 ? 1.737 3.522 4.488 1.00 96.12 79 ASN A O 1
ATOM 620 N N . ILE A 1 80 ? 3.644 2.376 4.773 1.00 96.31 80 ILE A N 1
ATOM 621 C CA . ILE A 1 80 ? 3.249 1.742 6.034 1.00 96.31 80 ILE A CA 1
ATOM 622 C C . ILE A 1 80 ? 3.000 2.742 7.180 1.00 96.31 80 ILE A C 1
ATOM 624 O O . ILE A 1 80 ? 2.285 2.409 8.130 1.00 96.31 80 ILE A O 1
ATOM 628 N N . ALA A 1 81 ? 3.531 3.971 7.115 1.00 97.00 81 ALA A N 1
ATOM 629 C CA . ALA A 1 81 ? 3.326 4.969 8.166 1.00 97.00 81 ALA A CA 1
ATOM 630 C C . ALA A 1 81 ? 1.881 5.487 8.218 1.00 97.00 81 ALA A C 1
ATOM 632 O O . ALA A 1 81 ? 1.463 6.071 9.218 1.00 97.00 81 ALA A O 1
ATOM 633 N N . GLU A 1 82 ? 1.091 5.226 7.182 1.00 97.94 82 GLU A N 1
ATOM 634 C CA . GLU A 1 82 ? -0.340 5.524 7.133 1.00 97.94 82 GLU A CA 1
ATOM 635 C C . GLU A 1 82 ? -1.216 4.311 7.488 1.00 97.94 82 GLU A C 1
ATOM 637 O O . GLU A 1 82 ? -2.439 4.424 7.613 1.00 97.94 82 GLU A O 1
ATOM 642 N N . MET A 1 83 ? -0.603 3.149 7.728 1.00 97.88 83 MET A N 1
ATOM 643 C CA . MET A 1 83 ? -1.262 1.970 8.285 1.00 97.88 83 MET A CA 1
ATOM 644 C C . MET A 1 83 ? -1.053 1.905 9.795 1.00 97.88 83 MET A C 1
ATOM 646 O O . MET A 1 83 ? -0.001 2.277 10.312 1.00 97.88 83 MET A O 1
ATOM 650 N N . PHE A 1 84 ? -2.036 1.380 10.526 1.00 97.75 84 PHE A N 1
ATOM 651 C CA . PHE A 1 84 ? -1.863 1.136 11.959 1.00 97.75 84 PHE A CA 1
ATOM 652 C C . PHE A 1 84 ? -0.918 -0.049 12.185 1.00 97.75 84 PHE A C 1
ATOM 654 O O . PHE A 1 84 ? -1.355 -1.197 12.178 1.00 97.75 84 PHE A O 1
ATOM 661 N N . SER A 1 85 ? 0.360 0.267 12.388 1.00 95.44 85 SER A N 1
ATOM 662 C CA . SER A 1 85 ? 1.518 -0.622 12.561 1.00 95.44 85 SER A CA 1
ATOM 663 C C . SER A 1 85 ? 2.516 0.006 13.551 1.00 95.44 85 SER A C 1
ATOM 665 O O . SER A 1 85 ? 2.258 1.084 14.101 1.00 95.44 85 SER A O 1
ATOM 667 N N . GLU A 1 86 ? 3.693 -0.591 13.750 1.00 92.75 86 GLU A N 1
ATOM 668 C CA . GLU A 1 86 ? 4.780 0.081 14.471 1.00 92.75 86 GLU A CA 1
ATOM 669 C C . GLU A 1 86 ? 5.277 1.377 13.805 1.00 92.75 86 GLU A C 1
ATOM 671 O O . GLU A 1 86 ? 5.791 2.248 14.509 1.00 92.75 86 GLU A O 1
ATOM 676 N N . TYR A 1 87 ? 5.116 1.525 12.485 1.00 95.75 87 TYR A N 1
ATOM 677 C CA . TYR A 1 87 ? 5.579 2.678 11.702 1.00 95.75 87 TYR A CA 1
ATOM 678 C C . TYR A 1 87 ? 4.564 3.817 11.652 1.00 95.75 87 TYR A C 1
ATOM 680 O O . TYR A 1 87 ? 4.877 4.877 11.116 1.00 95.75 87 TYR A O 1
ATOM 688 N N . TYR A 1 88 ? 3.358 3.624 12.195 1.00 97.38 88 TYR A N 1
ATOM 689 C CA . TYR A 1 88 ? 2.275 4.600 12.100 1.00 97.38 88 TYR A CA 1
ATOM 690 C C . TYR A 1 88 ? 2.733 6.016 12.505 1.00 97.38 88 TYR A C 1
ATOM 692 O O . TYR A 1 88 ? 3.246 6.247 13.601 1.00 97.38 88 TYR A O 1
ATOM 700 N N . GLY A 1 89 ? 2.586 6.988 11.605 1.00 96.75 89 GLY A N 1
ATOM 701 C CA . GLY A 1 89 ? 3.042 8.368 11.784 1.00 96.75 89 GLY A CA 1
ATOM 702 C C . GLY A 1 89 ? 4.538 8.530 12.086 1.00 96.75 89 GLY A C 1
ATOM 703 O O . GLY A 1 89 ? 4.918 9.537 12.693 1.00 96.75 89 GLY A O 1
ATOM 704 N N . GLY A 1 90 ? 5.363 7.538 11.760 1.00 96.44 90 GLY A N 1
ATOM 705 C CA . GLY A 1 90 ? 6.818 7.570 11.835 1.00 96.44 90 GLY A CA 1
ATOM 706 C C . GLY A 1 90 ? 7.420 8.397 10.707 1.00 96.44 90 GLY A C 1
ATOM 707 O O . GLY A 1 90 ? 6.848 8.520 9.624 1.00 96.44 90 GLY A O 1
ATOM 708 N N . LYS A 1 91 ? 8.585 8.995 10.957 1.00 96.62 91 LYS A N 1
ATOM 709 C CA . LYS A 1 91 ? 9.344 9.669 9.901 1.00 96.62 91 LYS A CA 1
ATOM 710 C C . LYS A 1 91 ? 9.911 8.647 8.925 1.00 96.62 91 LYS A C 1
ATOM 712 O O . LYS A 1 91 ? 10.405 7.608 9.362 1.00 96.62 91 LYS A O 1
ATOM 717 N N . ALA A 1 92 ? 9.874 8.991 7.641 1.00 95.81 92 ALA A N 1
ATOM 718 C CA . ALA A 1 92 ? 10.538 8.205 6.618 1.00 95.81 92 ALA A CA 1
ATOM 719 C C . ALA A 1 92 ? 12.039 8.107 6.908 1.00 95.81 92 ALA A C 1
ATOM 721 O O . ALA A 1 92 ? 12.660 9.058 7.406 1.00 95.81 92 ALA A O 1
ATOM 722 N N . GLY A 1 93 ? 12.584 6.937 6.615 1.00 93.06 93 GLY A N 1
ATOM 723 C CA . GLY A 1 93 ? 14.003 6.672 6.619 1.00 93.06 93 GLY A CA 1
ATOM 724 C C . GLY A 1 93 ? 14.706 7.374 5.461 1.00 93.06 93 GLY A C 1
ATOM 725 O O . GLY A 1 93 ? 14.139 8.205 4.747 1.00 93.06 93 GLY A O 1
ATOM 726 N N . SER A 1 94 ? 15.999 7.113 5.330 1.00 88.12 94 SER A N 1
ATOM 727 C CA . SER A 1 94 ? 16.792 7.660 4.233 1.00 88.12 94 SER A CA 1
ATOM 728 C C . SER A 1 94 ? 18.060 6.847 4.055 1.00 88.12 94 SER A C 1
ATOM 730 O O . SER A 1 94 ? 18.567 6.294 5.028 1.00 88.12 94 SER A O 1
ATOM 732 N N . GLN A 1 95 ? 18.623 6.867 2.846 1.00 82.38 95 GLN A N 1
ATOM 733 C CA . GLN A 1 95 ? 19.892 6.194 2.540 1.00 82.38 95 GLN A CA 1
ATOM 734 C C . GLN A 1 95 ? 19.841 4.672 2.788 1.00 82.38 95 GLN A C 1
ATOM 736 O O . GLN A 1 95 ? 20.825 4.099 3.244 1.00 82.38 95 GLN A O 1
ATOM 741 N N . GLY A 1 96 ? 18.705 4.034 2.479 1.00 77.31 96 GLY A N 1
ATOM 742 C CA . GLY A 1 96 ? 18.509 2.583 2.625 1.00 77.31 96 GLY A CA 1
ATOM 743 C C . GLY A 1 96 ? 18.224 2.119 4.056 1.00 77.31 96 GLY A C 1
ATOM 744 O O . GLY A 1 96 ? 18.240 0.923 4.336 1.00 77.31 96 GLY A O 1
ATOM 745 N N . GLU A 1 97 ? 17.993 3.053 4.982 1.00 86.44 97 GLU A N 1
ATOM 746 C CA . GLU A 1 97 ? 17.523 2.734 6.326 1.00 86.44 97 GLU A CA 1
ATOM 747 C C . GLU A 1 97 ? 16.004 2.832 6.397 1.00 86.44 97 GLU A C 1
ATOM 749 O O . GLU A 1 97 ? 15.431 3.822 5.942 1.00 86.44 97 GLU A O 1
ATOM 754 N N . SER A 1 98 ? 15.375 1.855 7.052 1.00 90.94 98 SER A N 1
ATOM 755 C CA . SER A 1 98 ? 13.941 1.869 7.336 1.00 90.94 98 SER A CA 1
ATOM 756 C C . SER A 1 98 ? 13.535 3.080 8.188 1.00 90.94 98 SER A C 1
ATOM 758 O O . SER A 1 98 ? 14.327 3.642 8.954 1.00 90.94 98 SER A O 1
ATOM 760 N N . GLY A 1 99 ? 12.260 3.447 8.110 1.00 93.75 99 GLY A N 1
ATOM 761 C CA . GLY A 1 99 ? 11.682 4.553 8.860 1.00 93.75 99 GLY A CA 1
ATOM 762 C C . GLY A 1 99 ? 11.597 4.356 10.376 1.00 93.75 99 GLY A C 1
ATOM 763 O O . GLY A 1 99 ? 11.914 3.316 10.961 1.00 93.75 99 GLY A O 1
ATOM 764 N N . GLU A 1 100 ? 11.136 5.406 11.048 1.00 95.12 100 GLU A N 1
ATOM 765 C CA . GLU A 1 100 ? 10.983 5.435 12.499 1.00 95.12 100 GLU A CA 1
ATOM 766 C C . GLU A 1 100 ? 9.832 4.531 12.968 1.00 95.12 100 GLU A C 1
ATOM 768 O O . GLU A 1 100 ? 8.664 4.768 12.656 1.00 95.12 100 GLU A O 1
ATOM 773 N N . LYS A 1 101 ? 10.153 3.556 13.823 1.00 93.88 101 LYS A N 1
ATOM 774 C CA . LYS A 1 101 ? 9.162 2.773 14.571 1.00 93.88 101 LYS A CA 1
ATOM 775 C C . LYS A 1 101 ? 8.762 3.509 15.850 1.00 93.88 101 LYS A C 1
ATOM 777 O O . LYS A 1 101 ? 9.598 3.765 16.716 1.00 93.88 101 LYS A O 1
ATOM 782 N N . ARG A 1 102 ? 7.475 3.826 15.992 1.00 94.69 102 ARG A N 1
ATOM 783 C CA . ARG A 1 102 ? 6.897 4.576 17.122 1.00 94.69 102 ARG A CA 1
ATOM 784 C C . ARG A 1 102 ? 6.091 3.713 18.087 1.00 94.69 102 ARG A C 1
ATOM 786 O O . ARG A 1 102 ? 5.902 4.115 19.236 1.00 94.69 102 ARG A O 1
ATOM 793 N N . TYR A 1 103 ? 5.614 2.553 17.639 1.00 92.50 103 TYR A N 1
ATOM 794 C CA . TYR A 1 103 ? 4.718 1.693 18.415 1.00 92.50 103 TYR A CA 1
ATOM 795 C C . TYR A 1 103 ? 5.225 0.257 18.494 1.00 92.50 103 TYR A C 1
ATOM 797 O O . TYR A 1 103 ? 6.067 -0.163 17.712 1.00 92.50 103 TYR A O 1
ATOM 805 N N . MET A 1 104 ? 4.718 -0.503 19.465 1.00 87.31 104 MET A N 1
ATOM 806 C CA . MET A 1 104 ? 5.058 -1.926 19.595 1.00 87.31 104 MET A CA 1
ATOM 807 C C . MET A 1 104 ? 4.298 -2.807 18.600 1.00 87.31 104 MET A C 1
ATOM 809 O O . MET A 1 104 ? 4.762 -3.904 18.313 1.00 87.31 104 MET A O 1
ATOM 813 N N . ASN A 1 105 ? 3.105 -2.372 18.182 1.00 88.50 105 ASN A N 1
ATOM 814 C CA . ASN A 1 105 ? 2.240 -3.055 17.225 1.00 88.50 105 ASN A CA 1
ATOM 815 C C . ASN A 1 105 ? 1.103 -2.135 16.744 1.00 88.50 105 ASN A C 1
ATOM 817 O O . ASN A 1 105 ? 0.855 -1.077 17.339 1.00 88.50 105 ASN A O 1
ATOM 821 N N . GLY A 1 106 ? 0.347 -2.587 15.740 1.00 92.81 106 GLY A N 1
ATOM 822 C CA . GLY A 1 106 ? -0.821 -1.872 15.212 1.00 92.81 106 GLY A CA 1
ATOM 823 C C . GLY A 1 106 ? -1.956 -1.588 16.213 1.00 92.81 106 GLY A C 1
ATOM 824 O O . GLY A 1 106 ? -2.617 -0.551 16.112 1.00 92.81 106 GLY A O 1
ATOM 825 N N . PHE A 1 107 ? -2.176 -2.435 17.228 1.00 95.00 107 PHE A N 1
ATOM 826 C CA . PHE A 1 107 ? -3.178 -2.154 18.269 1.00 95.00 107 PHE A CA 1
ATOM 827 C C . PHE A 1 107 ? -2.738 -1.021 19.201 1.00 95.00 107 PHE A C 1
ATOM 829 O O . PHE A 1 107 ? -3.565 -0.198 19.590 1.00 95.00 107 PHE A O 1
ATOM 836 N N . GLU A 1 108 ? -1.452 -0.948 19.550 1.00 94.88 108 GLU A N 1
ATOM 837 C CA . GLU A 1 108 ? -0.908 0.155 20.350 1.00 94.88 108 GLU A CA 1
ATOM 838 C C . GLU A 1 108 ? -0.880 1.470 19.565 1.00 94.88 108 GLU A C 1
ATOM 840 O O . GLU A 1 108 ? -1.148 2.525 20.142 1.00 94.88 108 GLU A O 1
ATOM 845 N N . ALA A 1 109 ? -0.652 1.417 18.248 1.00 96.62 109 ALA A N 1
ATOM 846 C CA . ALA A 1 109 ? -0.839 2.575 17.378 1.00 96.62 109 ALA A CA 1
ATOM 847 C C . ALA A 1 109 ? -2.298 3.066 17.420 1.00 96.62 109 ALA A C 1
ATOM 849 O O . ALA A 1 109 ? -2.546 4.248 17.676 1.00 96.62 109 ALA A O 1
ATOM 850 N N . LEU A 1 110 ? -3.275 2.164 17.257 1.00 97.69 110 LEU A N 1
ATOM 851 C CA . LEU A 1 110 ? -4.700 2.515 17.302 1.00 97.69 110 LEU A CA 1
ATOM 852 C C . LEU A 1 110 ? -5.135 3.025 18.682 1.00 97.69 110 LEU A C 1
ATOM 854 O O . LEU A 1 110 ? -5.921 3.967 18.765 1.00 97.69 110 LEU A O 1
ATOM 858 N N . ARG A 1 111 ? -4.584 2.463 19.767 1.00 97.50 111 ARG A N 1
ATOM 859 C CA . ARG A 1 111 ? -4.861 2.895 21.146 1.00 97.50 111 ARG A CA 1
ATOM 860 C C . ARG A 1 111 ? -4.581 4.377 21.365 1.00 97.50 111 ARG A C 1
ATOM 862 O O . ARG A 1 111 ? -5.232 4.995 22.198 1.00 97.50 111 ARG A O 1
ATOM 869 N N . THR A 1 112 ? -3.660 4.978 20.614 1.00 97.62 112 THR A N 1
ATOM 870 C CA . THR A 1 112 ? -3.413 6.425 20.721 1.00 97.62 112 THR A CA 1
ATOM 871 C C . THR A 1 112 ? -4.608 7.292 20.325 1.00 97.62 112 THR A C 1
ATOM 873 O O . THR A 1 112 ? -4.645 8.466 20.693 1.00 97.62 112 THR A O 1
ATOM 876 N N . LEU A 1 113 ? -5.576 6.727 19.597 1.00 98.12 113 LEU A N 1
ATOM 877 C CA . LEU A 1 113 ? -6.787 7.412 19.157 1.00 98.12 113 LEU A CA 1
ATOM 878 C C . LEU A 1 113 ? -7.990 7.191 20.088 1.00 98.12 113 LEU A C 1
ATOM 880 O O . LEU A 1 113 ? -9.024 7.819 19.868 1.00 98.12 113 LEU A O 1
ATOM 884 N N . ASP A 1 114 ? -7.848 6.357 21.124 1.00 98.50 114 ASP A N 1
ATOM 885 C CA . ASP A 1 114 ? -8.833 6.176 22.198 1.00 98.50 114 ASP A CA 1
ATOM 886 C C . ASP A 1 114 ? -8.809 7.391 23.134 1.00 98.50 114 ASP A C 1
ATOM 888 O O . ASP A 1 114 ? -8.015 7.515 24.074 1.00 98.50 114 ASP A O 1
ATOM 892 N N . SER A 1 115 ? -9.655 8.357 22.801 1.00 98.44 115 SER A N 1
ATOM 893 C CA . SER A 1 115 ? -9.691 9.674 23.425 1.00 98.44 115 SER A CA 1
ATOM 894 C C . SER A 1 115 ? -10.405 9.664 24.774 1.00 98.44 115 SER A C 1
ATOM 896 O O . SER A 1 115 ? -10.088 10.486 25.640 1.00 98.44 115 SER A O 1
ATOM 898 N N . ASN A 1 116 ? -11.341 8.731 24.965 1.00 98.31 116 ASN A N 1
ATOM 899 C CA . ASN A 1 116 ? -12.094 8.577 26.207 1.00 98.31 116 ASN A CA 1
ATOM 900 C C . ASN A 1 116 ? -11.463 7.532 27.159 1.00 98.31 116 ASN A C 1
ATOM 902 O O . ASN A 1 116 ? -11.811 7.509 28.342 1.00 98.31 116 ASN A O 1
ATOM 906 N N . LYS A 1 117 ? -10.481 6.759 26.673 1.00 98.12 117 LYS A N 1
ATOM 907 C CA . LYS A 1 117 ? -9.707 5.731 27.384 1.00 98.12 117 LYS A CA 1
ATOM 908 C C . LYS A 1 117 ? -10.555 4.570 27.899 1.00 98.12 117 LYS A C 1
ATOM 910 O O . LYS A 1 117 ? -10.254 4.023 28.964 1.00 98.12 117 LYS A O 1
ATOM 915 N N . ASP A 1 118 ? -11.614 4.204 27.181 1.00 98.38 118 ASP A N 1
ATOM 916 C CA . ASP A 1 118 ? -12.486 3.083 27.549 1.00 98.38 118 ASP A CA 1
ATOM 917 C C . ASP A 1 118 ? -11.993 1.721 27.012 1.00 98.38 118 ASP A C 1
ATOM 919 O O . ASP A 1 118 ? -12.544 0.672 27.364 1.00 98.38 118 ASP A O 1
ATOM 923 N N . GLY A 1 119 ? -10.898 1.711 26.239 1.00 98.19 119 GLY A N 1
ATOM 924 C CA . GLY A 1 119 ? -10.303 0.505 25.666 1.00 98.19 119 GLY A CA 1
ATOM 925 C C . GLY A 1 119 ? -11.006 0.015 24.397 1.00 98.19 119 GLY A C 1
ATOM 926 O O . GLY A 1 119 ? -10.718 -1.097 23.925 1.00 98.19 119 GLY A O 1
ATOM 927 N N . ILE A 1 120 ? -11.911 0.817 23.843 1.00 98.44 120 ILE A N 1
ATOM 928 C CA . ILE A 1 120 ? -12.666 0.547 22.629 1.00 98.44 120 ILE A CA 1
ATOM 929 C C . ILE A 1 120 ? -12.487 1.743 21.700 1.00 98.44 120 ILE A C 1
ATOM 931 O O . ILE A 1 120 ? -12.794 2.865 22.059 1.00 98.44 120 ILE A O 1
ATOM 935 N N . PHE A 1 121 ? -12.035 1.492 20.474 1.00 98.75 121 PHE A N 1
ATOM 936 C CA . PHE A 1 121 ? -12.048 2.524 19.447 1.00 98.75 121 PHE A CA 1
ATOM 937 C C . PHE A 1 121 ? -13.417 2.540 18.757 1.00 98.75 121 PHE A C 1
ATOM 939 O O . PHE A 1 121 ? -13.740 1.617 17.995 1.00 98.75 121 PHE A O 1
ATOM 946 N N . ASP A 1 122 ? -14.241 3.546 19.052 1.00 98.69 122 ASP A N 1
ATOM 947 C CA . ASP A 1 122 ? -15.615 3.666 18.548 1.00 98.69 122 ASP A CA 1
ATOM 948 C C . ASP A 1 122 ? -16.019 5.117 18.214 1.00 98.69 122 ASP A C 1
ATOM 950 O O . ASP A 1 122 ? -15.225 6.050 18.267 1.00 98.69 122 ASP A O 1
ATOM 954 N N . SER A 1 123 ? -17.281 5.330 17.826 1.00 98.31 123 SER A N 1
ATOM 955 C CA . SER A 1 123 ? -17.805 6.658 17.454 1.00 98.31 123 SER A CA 1
ATOM 956 C C . SER A 1 123 ? -17.740 7.734 18.551 1.00 98.31 123 SER A C 1
ATOM 958 O O . SER A 1 123 ? -17.999 8.902 18.259 1.00 98.31 123 SER A O 1
ATOM 960 N N . LYS A 1 124 ? -17.439 7.364 19.802 1.00 98.50 124 LYS A N 1
ATOM 961 C CA . LYS A 1 124 ? -17.192 8.300 20.905 1.00 98.50 124 LYS A CA 1
ATOM 962 C C . LYS A 1 124 ? -15.783 8.892 20.850 1.00 98.50 124 LYS A C 1
ATOM 964 O O . LYS A 1 124 ? -15.525 9.845 21.583 1.00 98.50 124 LYS A O 1
ATOM 969 N N . ASP A 1 125 ? -14.906 8.372 19.991 1.00 98.75 125 ASP A N 1
ATOM 970 C CA . ASP A 1 125 ? -13.558 8.885 19.810 1.00 98.75 125 ASP A CA 1
ATOM 971 C C . ASP A 1 125 ? -13.465 10.000 18.778 1.00 98.75 125 ASP A C 1
ATOM 973 O O . ASP A 1 125 ? -13.977 9.905 17.659 1.00 98.75 125 ASP A O 1
ATOM 977 N N . ASN A 1 126 ? -12.714 11.045 19.134 1.00 98.38 126 ASN A N 1
ATOM 978 C CA . ASN A 1 126 ? -12.549 12.246 18.308 1.00 98.38 126 ASN A CA 1
ATOM 979 C C . ASN A 1 126 ? -12.071 11.941 16.877 1.00 98.38 126 ASN A C 1
ATOM 981 O O . ASN A 1 126 ? -12.474 12.612 15.924 1.00 98.38 126 ASN A O 1
ATOM 985 N N . ASP A 1 127 ? -11.209 10.933 16.726 1.00 97.75 127 ASP A N 1
ATOM 986 C CA . ASP A 1 127 ? -10.574 10.578 15.456 1.00 97.75 127 ASP A CA 1
ATOM 987 C C . ASP A 1 127 ? -11.244 9.388 14.741 1.00 97.75 127 ASP A C 1
ATOM 989 O O . ASP A 1 127 ? -10.791 9.000 13.662 1.00 97.75 127 ASP A O 1
ATOM 993 N N . PHE A 1 128 ? -12.365 8.857 15.249 1.00 98.44 128 PHE A N 1
ATOM 994 C CA . PHE A 1 128 ? -13.085 7.734 14.626 1.00 98.44 128 PHE A CA 1
ATOM 995 C C . PHE A 1 128 ? -13.438 7.993 13.157 1.00 98.44 128 PHE A C 1
ATOM 997 O O . PHE A 1 128 ? -13.243 7.150 12.282 1.00 98.44 128 PHE A O 1
ATOM 1004 N N . SER A 1 129 ? -13.886 9.214 12.857 1.00 97.56 129 SER A N 1
ATOM 1005 C CA . SER A 1 129 ? -14.249 9.640 11.500 1.00 97.56 129 SER A CA 1
ATOM 1006 C C . SER A 1 129 ? -13.057 9.862 10.561 1.00 97.56 129 SER A C 1
ATOM 1008 O O . SER A 1 129 ? -13.270 10.089 9.366 1.00 97.56 129 SER A O 1
ATOM 1010 N N . LYS A 1 130 ? -11.813 9.789 11.051 1.00 97.69 130 LYS A N 1
ATOM 1011 C CA . LYS A 1 130 ? -10.582 9.936 10.252 1.00 97.69 130 LYS A CA 1
ATOM 1012 C C . LYS A 1 130 ? -9.982 8.595 9.847 1.00 97.69 130 LYS A C 1
ATOM 1014 O O . LYS A 1 130 ? -9.265 8.532 8.857 1.00 97.69 130 LYS A O 1
ATOM 1019 N N . VAL A 1 131 ? -10.312 7.530 10.571 1.00 98.56 131 VAL A N 1
ATOM 1020 C CA . VAL A 1 131 ? -9.843 6.178 10.268 1.00 98.56 131 VAL A CA 1
ATOM 1021 C C . VAL A 1 131 ? -10.644 5.576 9.115 1.00 98.56 131 VAL A C 1
ATOM 1023 O O . VAL A 1 131 ? -11.853 5.799 8.965 1.00 98.56 131 VAL A O 1
ATOM 1026 N N . ARG A 1 132 ? -9.950 4.847 8.249 1.00 98.56 132 ARG A N 1
ATOM 1027 C CA . ARG A 1 132 ? -10.503 4.160 7.084 1.00 98.56 132 ARG A CA 1
ATOM 1028 C C . ARG A 1 132 ? -10.083 2.699 7.106 1.00 98.56 132 ARG A C 1
ATOM 1030 O O . ARG A 1 132 ? -9.172 2.307 7.831 1.00 98.56 132 ARG A O 1
ATOM 1037 N N . VAL A 1 133 ? -10.753 1.915 6.277 1.00 98.62 133 VAL A N 1
ATOM 1038 C CA . VAL A 1 133 ? -10.302 0.586 5.882 1.00 98.62 133 VAL A CA 1
ATOM 1039 C C . VAL A 1 133 ? -9.936 0.655 4.412 1.00 98.62 133 VAL A C 1
ATOM 1041 O O . VAL A 1 133 ? -10.750 1.112 3.603 1.00 98.62 133 VAL A O 1
ATOM 1044 N N . TRP A 1 134 ? -8.727 0.215 4.087 1.00 98.62 134 TRP A N 1
ATOM 1045 C CA . TRP A 1 134 ? -8.312 -0.005 2.711 1.00 98.62 134 TRP A CA 1
ATOM 1046 C C . TRP A 1 134 ? -8.566 -1.460 2.334 1.00 98.62 134 TRP A C 1
ATOM 1048 O O . TRP A 1 134 ? -8.007 -2.374 2.940 1.00 98.62 134 TRP A O 1
ATOM 1058 N N . GLN A 1 135 ? -9.437 -1.663 1.348 1.00 98.12 135 GLN A N 1
ATOM 1059 C CA . GLN A 1 135 ? -9.598 -2.940 0.664 1.00 98.12 135 GLN A CA 1
ATOM 1060 C C . GLN A 1 135 ? -8.967 -2.829 -0.722 1.00 98.12 135 GLN A C 1
ATOM 1062 O O . GLN A 1 135 ? -9.603 -2.289 -1.628 1.00 98.12 135 GLN A O 1
ATOM 1067 N N . ASP A 1 136 ? -7.747 -3.341 -0.874 1.00 97.62 136 ASP A N 1
ATOM 1068 C CA . ASP A 1 136 ? -7.076 -3.468 -2.169 1.00 97.62 136 ASP A CA 1
ATOM 1069 C C . ASP A 1 136 ? -7.769 -4.569 -2.990 1.00 97.62 136 ASP A C 1
ATOM 1071 O O . ASP A 1 136 ? -7.487 -5.767 -2.874 1.00 97.62 136 ASP A O 1
ATOM 1075 N N . LYS A 1 137 ? -8.785 -4.170 -3.760 1.00 96.31 137 LYS A N 1
ATOM 1076 C CA . LYS A 1 137 ? -9.700 -5.092 -4.451 1.00 96.31 137 LYS A CA 1
ATOM 1077 C C . LYS A 1 137 ? -9.040 -5.719 -5.660 1.00 96.31 137 LYS A C 1
ATOM 1079 O O . LYS A 1 137 ? -9.420 -6.817 -6.072 1.00 96.31 137 LYS A O 1
ATOM 1084 N N . ASN A 1 138 ? -8.129 -4.980 -6.275 1.00 95.62 138 ASN A N 1
ATOM 1085 C CA . ASN A 1 138 ? -7.488 -5.364 -7.516 1.00 95.62 138 ASN A CA 1
ATOM 1086 C C . ASN A 1 138 ? -6.068 -5.922 -7.296 1.00 95.62 138 ASN A C 1
ATOM 1088 O O . ASN A 1 138 ? -5.497 -6.451 -8.249 1.00 95.62 138 ASN A O 1
ATOM 1092 N N . GLN A 1 139 ? -5.582 -5.884 -6.049 1.00 95.94 139 GLN A N 1
ATOM 1093 C CA . GLN A 1 139 ? -4.309 -6.429 -5.591 1.00 95.94 139 GLN A CA 1
ATOM 1094 C C . GLN A 1 139 ? -3.136 -5.799 -6.338 1.00 95.94 139 GLN A C 1
ATOM 1096 O O . GLN A 1 139 ? -2.330 -6.503 -6.949 1.00 95.94 139 GLN A O 1
ATOM 1101 N N . ASN A 1 140 ? -3.072 -4.468 -6.346 1.00 94.19 140 ASN A N 1
ATOM 1102 C CA . ASN A 1 140 ? -1.994 -3.727 -7.000 1.00 94.19 140 ASN A CA 1
ATOM 1103 C C . ASN A 1 140 ? -1.137 -2.890 -6.036 1.00 94.19 140 ASN A C 1
ATOM 1105 O O . ASN A 1 140 ? -0.150 -2.314 -6.495 1.00 94.19 140 ASN A O 1
ATOM 1109 N N . GLY A 1 141 ? -1.475 -2.828 -4.740 1.00 95.31 141 GLY A N 1
ATOM 1110 C CA . GLY A 1 141 ? -0.746 -2.032 -3.745 1.00 95.31 141 GLY A CA 1
ATOM 1111 C C . GLY A 1 141 ? -0.917 -0.521 -3.892 1.00 95.31 141 GLY A C 1
ATOM 1112 O O . GLY A 1 141 ? -0.209 0.246 -3.247 1.00 95.31 141 GLY A O 1
ATOM 1113 N N . ILE A 1 142 ? -1.842 -0.071 -4.737 1.00 95.81 142 ILE A N 1
ATOM 1114 C CA . ILE A 1 142 ? -2.124 1.335 -5.003 1.00 95.81 142 ILE A CA 1
ATOM 1115 C C . ILE A 1 142 ? -3.536 1.620 -4.521 1.00 95.81 142 ILE A C 1
ATOM 1117 O O . ILE A 1 142 ? -4.481 0.926 -4.865 1.00 95.81 142 ILE A O 1
ATOM 1121 N N . THR A 1 143 ? -3.699 2.696 -3.757 1.00 97.31 143 THR A N 1
ATOM 1122 C CA . THR A 1 143 ? -5.038 3.128 -3.364 1.00 97.31 143 THR A CA 1
ATOM 1123 C C . THR A 1 143 ? -5.829 3.618 -4.580 1.00 97.31 143 THR A C 1
ATOM 1125 O O . THR A 1 143 ? -5.592 4.725 -5.078 1.00 97.31 143 THR A O 1
ATOM 1128 N N . ASP A 1 144 ? -6.804 2.822 -5.018 1.00 97.06 144 ASP A N 1
ATOM 1129 C CA . ASP A 1 144 ? -7.706 3.166 -6.114 1.00 97.06 144 ASP A CA 1
ATOM 1130 C C . ASP A 1 144 ? -9.052 3.743 -5.631 1.00 97.06 144 ASP A C 1
ATOM 1132 O O . ASP A 1 144 ? -9.469 3.649 -4.469 1.00 97.06 144 ASP A O 1
ATOM 1136 N N . SER A 1 145 ? -9.776 4.382 -6.555 1.00 95.12 145 SER A N 1
ATOM 1137 C CA . SER A 1 145 ? -11.099 4.937 -6.254 1.00 95.12 145 SER A CA 1
ATOM 1138 C C . SER A 1 145 ? -12.067 3.840 -5.794 1.00 95.12 145 SER A C 1
ATOM 1140 O O . SER A 1 145 ? -12.290 2.852 -6.491 1.00 95.12 145 SER A O 1
ATOM 1142 N N . GLY A 1 146 ? -12.684 4.035 -4.624 1.00 94.75 146 GLY A N 1
ATOM 1143 C CA . GLY A 1 146 ? -13.632 3.080 -4.041 1.00 94.75 146 GLY A CA 1
ATOM 1144 C C . GLY A 1 146 ? -12.996 1.954 -3.216 1.00 94.75 146 GLY A C 1
ATOM 1145 O O . GLY A 1 146 ? -13.711 1.029 -2.808 1.00 94.75 146 GLY A O 1
ATOM 1146 N N . GLU A 1 147 ? -11.690 2.022 -2.957 1.00 97.88 147 GLU A N 1
ATOM 1147 C CA . GLU A 1 147 ? -10.977 1.079 -2.086 1.00 97.88 147 GLU A CA 1
ATOM 1148 C C . GLU A 1 147 ? -10.847 1.557 -0.637 1.00 97.88 147 GLU A C 1
ATOM 1150 O O . GLU A 1 147 ? -10.814 0.734 0.278 1.00 97.88 147 GLU A O 1
ATOM 1155 N N . LEU A 1 148 ? -10.851 2.875 -0.407 1.00 98.00 148 LEU A N 1
ATOM 1156 C CA . LEU A 1 148 ? -10.928 3.458 0.933 1.00 98.00 148 LEU A CA 1
ATOM 1157 C C . LEU A 1 148 ? -12.377 3.644 1.368 1.00 98.00 148 LEU A C 1
ATOM 1159 O O . LEU A 1 148 ? -13.146 4.380 0.745 1.00 98.00 148 LEU A O 1
ATOM 1163 N N . GLN A 1 149 ? -12.737 3.025 2.488 1.00 98.00 149 GLN A N 1
ATOM 1164 C CA . GLN A 1 149 ? -14.071 3.127 3.074 1.00 98.00 149 GLN A CA 1
ATOM 1165 C C . GLN A 1 149 ? -14.000 3.596 4.526 1.00 98.00 149 GLN A C 1
ATOM 1167 O O . GLN A 1 149 ? -13.052 3.305 5.254 1.00 98.00 149 GLN A O 1
ATOM 1172 N N . THR A 1 150 ? -15.005 4.357 4.965 1.00 98.31 150 THR A N 1
ATOM 1173 C CA . THR A 1 150 ? -15.125 4.732 6.381 1.00 98.31 150 THR A CA 1
ATOM 1174 C C . THR A 1 150 ? -15.585 3.536 7.208 1.00 98.31 150 THR A C 1
ATOM 1176 O O . THR A 1 150 ? -16.310 2.673 6.710 1.00 98.31 150 THR A O 1
ATOM 1179 N N . LEU A 1 151 ? -15.218 3.513 8.494 1.00 98.56 151 LEU A N 1
ATOM 1180 C CA . LEU A 1 151 ? -15.683 2.479 9.425 1.00 98.56 151 LEU A CA 1
ATOM 1181 C C . LEU A 1 151 ? -17.216 2.403 9.454 1.00 98.56 151 LEU A C 1
ATOM 1183 O O . LEU A 1 151 ? -17.788 1.330 9.275 1.00 98.56 151 LEU A O 1
ATOM 1187 N N . SER A 1 152 ? -17.887 3.553 9.560 1.00 98.00 152 SER A N 1
ATOM 1188 C CA . SER A 1 152 ? -19.351 3.629 9.537 1.00 98.00 152 SER A CA 1
ATOM 1189 C C . SER A 1 152 ? -19.966 3.118 8.232 1.00 98.00 152 SER A C 1
ATOM 1191 O O . SER A 1 152 ? -20.997 2.456 8.288 1.00 98.00 152 SER A O 1
ATOM 1193 N N . ALA A 1 153 ? -19.359 3.394 7.070 1.00 97.88 153 ALA A N 1
ATOM 1194 C CA . ALA A 1 153 ? -19.878 2.937 5.777 1.00 97.88 153 ALA A CA 1
ATOM 1195 C C . ALA A 1 153 ? -19.802 1.412 5.624 1.00 97.88 153 ALA A C 1
ATOM 1197 O O . ALA A 1 153 ? -20.697 0.814 5.032 1.00 97.88 153 ALA A O 1
ATOM 1198 N N . LEU A 1 154 ? -18.778 0.784 6.207 1.00 97.81 154 LEU A N 1
ATOM 1199 C CA . LEU A 1 154 ? -18.678 -0.674 6.291 1.00 97.81 154 LEU A CA 1
ATOM 1200 C C . LEU A 1 154 ? -19.609 -1.276 7.357 1.00 97.81 154 LEU A C 1
ATOM 1202 O O . LEU A 1 154 ? -19.837 -2.482 7.361 1.00 97.81 154 LEU A O 1
ATOM 1206 N N . GLY A 1 155 ? -20.162 -0.462 8.259 1.00 98.19 155 GLY A N 1
ATOM 1207 C CA . GLY A 1 155 ? -20.933 -0.933 9.410 1.00 98.19 155 GLY A CA 1
ATOM 1208 C C . GLY A 1 155 ? -20.056 -1.410 10.572 1.00 98.19 155 GLY A C 1
ATOM 1209 O O . GLY A 1 155 ? -20.521 -2.169 11.426 1.00 98.19 155 GLY A O 1
ATOM 1210 N N . ILE A 1 156 ? -18.788 -0.987 10.610 1.00 98.75 156 ILE A N 1
ATOM 1211 C CA . ILE A 1 156 ? -17.887 -1.211 11.741 1.00 98.75 156 ILE A CA 1
ATOM 1212 C C . ILE A 1 156 ? -18.257 -0.224 12.843 1.00 98.75 156 ILE A C 1
ATOM 1214 O O . ILE A 1 156 ? -18.120 0.988 12.674 1.00 98.75 156 ILE A O 1
ATOM 1218 N N . SER A 1 157 ? -18.736 -0.741 13.972 1.00 98.31 157 SER A N 1
ATOM 1219 C CA . SER A 1 157 ? -19.198 0.087 15.091 1.00 98.31 157 SER A CA 1
ATOM 1220 C C . SER A 1 157 ? -18.160 0.254 16.196 1.00 98.31 157 SER A C 1
ATOM 1222 O O . SER A 1 157 ? -18.222 1.237 16.924 1.00 98.31 157 SER A O 1
ATOM 1224 N N . GLN A 1 158 ? -17.244 -0.704 16.349 1.00 98.00 158 GLN A N 1
ATOM 1225 C CA . GLN A 1 158 ? -16.192 -0.668 17.367 1.00 98.00 158 GLN A CA 1
ATOM 1226 C C . GLN A 1 158 ? -15.035 -1.602 17.011 1.00 98.00 158 GLN A C 1
ATOM 1228 O O . GLN A 1 158 ? -15.258 -2.676 16.444 1.00 98.00 158 GLN A O 1
ATOM 1233 N N . ILE A 1 159 ? -13.824 -1.236 17.425 1.00 98.62 159 ILE A N 1
ATOM 1234 C CA . ILE A 1 159 ? -12.634 -2.091 17.415 1.00 98.62 159 ILE A CA 1
ATOM 1235 C C . ILE A 1 159 ? -12.145 -2.218 18.859 1.00 98.62 159 ILE A C 1
ATOM 1237 O O . ILE A 1 159 ? -11.881 -1.221 19.526 1.00 98.62 159 ILE A O 1
ATOM 1241 N N . SER A 1 160 ? -12.039 -3.446 19.367 1.00 98.25 160 SER A N 1
ATOM 1242 C CA . SER A 1 160 ? -11.506 -3.675 20.708 1.00 98.25 160 SER A CA 1
ATOM 1243 C C . SER A 1 160 ? -9.994 -3.496 20.699 1.00 98.25 160 SER A C 1
ATOM 1245 O O . SER A 1 160 ? -9.300 -4.119 19.896 1.00 98.25 160 SER A O 1
ATOM 1247 N N . LEU A 1 161 ? -9.475 -2.709 21.640 1.00 97.25 161 LEU A N 1
ATOM 1248 C CA . LEU A 1 161 ? -8.034 -2.526 21.816 1.00 97.25 161 LEU A CA 1
ATOM 1249 C C . LEU A 1 161 ? -7.407 -3.613 22.696 1.00 97.25 161 LEU A C 1
ATOM 1251 O O . LEU A 1 161 ? -6.215 -3.568 22.987 1.00 97.25 161 LEU A O 1
ATOM 1255 N N . SER A 1 162 ? -8.200 -4.579 23.161 1.00 96.00 162 SER A N 1
ATOM 1256 C CA . SER A 1 162 ? -7.696 -5.764 23.853 1.00 96.00 162 SER A CA 1
ATOM 1257 C C . SER A 1 162 ? -7.368 -6.847 22.831 1.00 96.00 162 SER A C 1
ATOM 1259 O O . SER A 1 162 ? -8.226 -7.238 22.035 1.00 96.00 162 SER A O 1
ATOM 1261 N N . TYR A 1 163 ? -6.148 -7.370 22.889 1.00 94.88 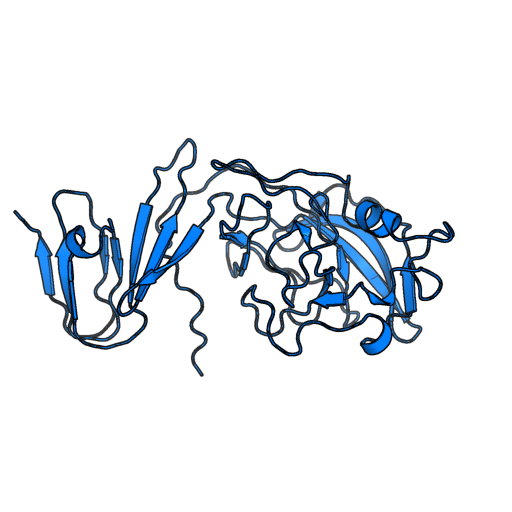163 TYR A N 1
ATOM 1262 C CA . TYR A 1 163 ? -5.665 -8.404 21.982 1.00 94.88 163 TYR A CA 1
ATOM 1263 C C . TYR A 1 163 ? -4.891 -9.485 22.733 1.00 94.88 163 TYR A C 1
ATOM 1265 O O . TYR A 1 163 ? -4.429 -9.299 23.858 1.00 94.88 163 TYR A O 1
ATOM 1273 N N . GLN A 1 164 ? -4.771 -10.644 22.098 1.00 93.31 164 GLN A N 1
ATOM 1274 C CA . GLN A 1 164 ? -3.946 -11.752 22.551 1.00 93.31 164 GLN A CA 1
ATOM 1275 C C . GLN A 1 164 ? -2.705 -11.838 21.676 1.00 93.31 164 GLN A C 1
ATOM 1277 O O . GLN A 1 164 ? -2.822 -11.926 20.454 1.00 93.31 164 GLN A O 1
ATOM 1282 N N . HIS A 1 165 ? -1.530 -11.871 22.295 1.00 89.88 165 HIS A N 1
ATOM 1283 C CA . HIS A 1 165 ? -0.299 -12.193 21.586 1.00 89.88 165 HIS A CA 1
ATOM 1284 C C . HIS A 1 165 ? -0.334 -13.644 21.096 1.00 89.88 165 HIS A C 1
ATOM 1286 O O . HIS A 1 165 ? -0.738 -14.551 21.826 1.00 89.88 165 HIS A O 1
ATOM 1292 N N . LYS A 1 166 ? 0.105 -13.849 19.858 1.00 86.25 166 LYS A N 1
ATOM 1293 C C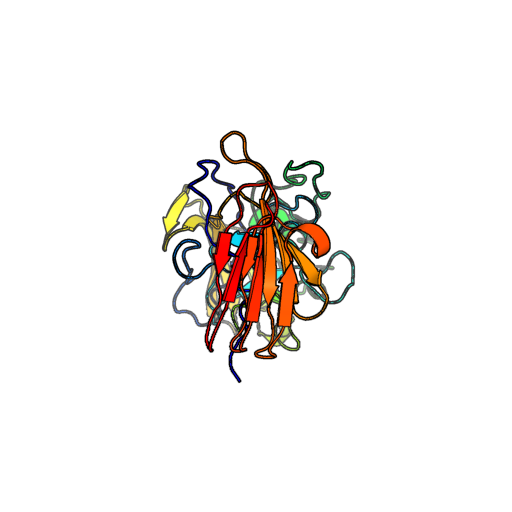A . LYS A 1 166 ? 0.252 -15.154 19.205 1.00 86.25 166 LYS A CA 1
ATOM 1294 C C . LYS A 1 166 ? 1.714 -15.567 19.044 1.00 86.25 166 LYS A C 1
ATOM 1296 O O . LYS A 1 166 ? 1.984 -16.723 18.770 1.00 86.25 166 LYS A O 1
ATOM 1301 N N . GLY A 1 167 ? 2.660 -14.658 19.289 1.00 76.31 167 GLY A N 1
ATOM 1302 C CA . GLY A 1 167 ? 4.085 -14.994 19.362 1.00 76.31 167 GLY A CA 1
ATOM 1303 C C . GLY A 1 167 ? 4.760 -15.217 18.007 1.00 76.31 167 GLY A C 1
ATOM 1304 O O . GLY A 1 167 ? 5.811 -15.848 17.973 1.00 76.31 167 GLY A O 1
ATOM 1305 N N . GLY A 1 168 ? 4.180 -14.704 16.915 1.00 77.69 168 GLY A N 1
ATOM 1306 C CA . GLY A 1 168 ? 4.778 -14.793 15.580 1.00 77.69 168 GLY A CA 1
ATOM 1307 C C . GLY A 1 168 ? 4.598 -16.156 14.924 1.00 77.69 168 GLY A C 1
ATOM 1308 O O . GLY A 1 168 ? 5.497 -16.645 14.244 1.00 77.69 168 GLY A O 1
ATOM 1309 N N . GLU A 1 169 ? 3.447 -16.794 15.136 1.00 82.25 169 GLU A N 1
ATOM 1310 C CA . GLU A 1 169 ? 3.119 -18.047 14.460 1.00 82.25 169 GLU A CA 1
ATOM 1311 C C . GLU A 1 169 ? 3.143 -17.841 12.944 1.00 82.25 169 GLU A C 1
ATOM 1313 O O . GLU A 1 169 ? 2.474 -16.951 12.414 1.00 82.25 169 GLU A O 1
ATOM 1318 N N . PHE A 1 170 ? 3.903 -18.679 12.235 1.00 82.38 170 PHE A N 1
ATOM 1319 C CA . PHE A 1 170 ? 3.929 -18.640 10.780 1.00 82.38 170 PHE A CA 1
ATOM 1320 C C . PHE A 1 170 ? 2.527 -18.912 10.228 1.00 82.38 170 PHE A C 1
ATOM 1322 O O . PHE A 1 170 ? 1.937 -19.969 10.466 1.00 82.38 170 PHE A O 1
ATOM 1329 N N . PHE A 1 171 ? 2.003 -17.960 9.467 1.00 81.62 171 PHE A N 1
ATOM 1330 C CA . PHE A 1 171 ? 0.616 -17.929 9.040 1.00 81.62 171 PHE A CA 1
ATOM 1331 C C . PHE A 1 171 ? 0.537 -17.506 7.575 1.00 81.62 171 PHE A C 1
ATOM 1333 O O . PHE A 1 171 ? 0.806 -16.363 7.222 1.00 81.62 171 PHE A O 1
ATOM 1340 N N . GLN A 1 172 ? 0.197 -18.459 6.701 1.00 84.44 172 GLN A N 1
ATOM 1341 C CA . GLN A 1 172 ? 0.001 -18.221 5.262 1.00 84.44 172 GLN A CA 1
ATOM 1342 C C . GLN A 1 172 ? 1.183 -17.501 4.571 1.00 84.44 172 GLN A C 1
ATOM 1344 O O . GLN A 1 172 ? 0.985 -16.705 3.664 1.00 84.44 172 GLN A O 1
ATOM 1349 N N . GLY A 1 173 ? 2.430 -17.807 4.961 1.00 81.62 173 GLY A N 1
ATOM 1350 C CA . GLY A 1 173 ? 3.627 -17.162 4.391 1.00 81.62 173 GLY A CA 1
ATOM 1351 C C . GLY A 1 173 ? 4.013 -15.828 5.006 1.00 81.62 173 GLY A C 1
ATOM 1352 O O . GLY A 1 173 ? 4.954 -15.212 4.525 1.00 81.62 173 GLY A O 1
ATOM 1353 N N . ASN A 1 174 ? 3.306 -15.430 6.055 1.00 87.94 174 ASN A N 1
ATOM 1354 C CA . ASN A 1 174 ? 3.554 -14.268 6.890 1.00 87.94 174 ASN A CA 1
ATOM 1355 C C . ASN A 1 174 ? 3.625 -14.741 8.351 1.00 87.94 174 ASN A C 1
ATOM 1357 O O . ASN A 1 174 ? 3.754 -15.943 8.609 1.00 87.94 174 ASN A O 1
ATOM 1361 N N . GLU A 1 175 ? 3.520 -13.836 9.315 1.00 88.06 175 GLU A N 1
ATOM 1362 C CA . GLU A 1 175 ? 3.509 -14.185 10.737 1.00 88.06 175 GLU A CA 1
ATOM 1363 C C . GLU A 1 175 ? 2.330 -13.501 11.446 1.00 88.06 175 GLU A C 1
ATOM 1365 O O . GLU A 1 175 ? 2.089 -12.310 11.284 1.00 88.06 175 GLU A O 1
ATOM 1370 N N . LEU A 1 176 ? 1.565 -14.248 12.244 1.00 88.25 176 LEU A N 1
ATOM 1371 C CA . LEU A 1 176 ? 0.502 -13.688 13.076 1.00 88.25 176 LEU A CA 1
ATOM 1372 C C . LEU A 1 176 ? 1.089 -13.287 14.434 1.00 88.25 176 LEU A C 1
ATOM 1374 O O . LEU A 1 176 ? 1.511 -14.147 15.214 1.00 88.25 176 LEU A O 1
ATOM 1378 N N . LEU A 1 177 ? 1.111 -11.988 14.743 1.00 86.12 177 LEU A N 1
ATOM 1379 C CA . LEU A 1 177 ? 1.715 -11.492 15.984 1.00 86.12 177 LEU A CA 1
ATOM 1380 C C . LEU A 1 177 ? 0.697 -11.362 17.112 1.00 86.12 177 LEU A C 1
ATOM 1382 O O . LEU A 1 177 ? 0.974 -11.754 18.251 1.00 86.12 177 LEU A O 1
ATOM 1386 N N . ALA A 1 178 ? -0.481 -10.825 16.802 1.00 90.62 178 ALA A N 1
ATOM 1387 C CA . ALA A 1 178 ? -1.546 -10.609 17.766 1.00 90.62 178 ALA A CA 1
ATOM 1388 C C . ALA A 1 178 ? -2.928 -10.720 17.124 1.00 90.62 178 ALA A C 1
ATOM 1390 O O . ALA A 1 178 ? -3.112 -10.466 15.936 1.00 90.62 178 ALA A O 1
ATOM 1391 N N . GLN A 1 179 ? -3.922 -11.071 17.936 1.00 93.94 179 GLN A N 1
ATOM 1392 C CA . GLN A 1 179 ? -5.307 -11.181 17.501 1.00 93.94 179 GLN A CA 1
ATOM 1393 C C . GLN A 1 179 ? -6.243 -10.491 18.491 1.00 93.94 179 GLN A C 1
ATOM 1395 O O . GLN A 1 179 ? -6.232 -10.767 19.690 1.00 93.94 179 GLN A O 1
ATOM 1400 N N . GLY A 1 180 ? -7.077 -9.611 17.963 1.00 96.00 180 GLY A N 1
ATOM 1401 C CA . GLY A 1 180 ? -8.157 -8.929 18.651 1.00 96.00 180 GLY A CA 1
ATOM 1402 C C . GLY A 1 180 ? -9.467 -9.141 17.906 1.00 96.00 180 GLY A C 1
ATOM 1403 O O . GLY A 1 180 ? -9.691 -10.156 17.244 1.00 96.00 180 GLY A O 1
ATOM 1404 N N . ASN A 1 181 ? -10.379 -8.190 18.055 1.00 98.00 181 ASN A N 1
ATOM 1405 C CA . ASN A 1 181 ? -11.708 -8.298 17.478 1.00 98.00 181 ASN A CA 1
ATOM 1406 C C . ASN A 1 181 ? -12.329 -6.928 17.235 1.00 98.00 181 ASN A C 1
ATOM 1408 O O . ASN A 1 181 ? -12.012 -5.957 17.920 1.00 98.00 181 ASN A O 1
ATOM 1412 N N . PHE A 1 182 ? -13.272 -6.891 16.308 1.00 98.50 182 PHE A N 1
ATOM 1413 C CA . PHE A 1 182 ? -14.084 -5.721 16.014 1.00 98.50 182 PHE A CA 1
ATOM 1414 C C . PHE A 1 182 ? -15.540 -6.138 15.800 1.00 98.50 182 PHE A C 1
ATOM 1416 O O . PHE A 1 182 ? -15.852 -7.328 15.731 1.00 98.50 182 PHE A O 1
ATOM 1423 N N . THR A 1 183 ? -16.454 -5.171 15.759 1.00 98.56 183 THR A N 1
ATOM 1424 C CA . THR A 1 183 ? -17.878 -5.425 15.503 1.00 98.56 183 THR A CA 1
ATOM 1425 C C . THR A 1 183 ? -18.288 -4.852 14.158 1.00 98.56 183 THR A C 1
ATOM 1427 O O . THR A 1 183 ? -18.226 -3.641 13.968 1.00 98.56 183 THR A O 1
ATOM 1430 N N . LEU A 1 184 ? -18.748 -5.725 13.263 1.00 98.19 184 LEU A N 1
ATOM 1431 C CA . LEU A 1 184 ? -19.265 -5.418 11.934 1.00 98.19 184 LEU A CA 1
ATOM 1432 C C . LEU A 1 184 ? -20.746 -5.789 11.879 1.00 98.19 184 LEU A C 1
ATOM 1434 O O . LEU A 1 184 ? -21.094 -6.961 12.028 1.00 98.19 184 LEU A O 1
ATOM 1438 N N . ASN A 1 185 ? -21.633 -4.814 11.677 1.00 97.56 185 ASN A N 1
ATOM 1439 C CA . ASN A 1 185 ? -23.083 -5.042 11.589 1.00 97.56 185 ASN A CA 1
ATOM 1440 C C . ASN A 1 185 ? -23.632 -5.875 12.769 1.00 97.56 185 ASN A C 1
ATOM 1442 O O . ASN A 1 185 ? -24.428 -6.798 12.595 1.00 97.56 185 ASN A O 1
ATOM 1446 N N . GLY A 1 186 ? -23.143 -5.587 13.981 1.00 97.12 186 GLY A N 1
ATOM 1447 C CA . GLY A 1 186 ? -23.506 -6.292 15.216 1.00 97.12 186 GLY A CA 1
ATOM 1448 C C . GLY A 1 186 ? -22.839 -7.660 15.420 1.00 97.12 186 GLY A C 1
ATOM 1449 O O . GLY A 1 186 ? -23.031 -8.270 16.471 1.00 97.12 186 GLY A O 1
ATOM 1450 N N . LYS A 1 187 ? -22.039 -8.151 14.466 1.00 97.69 187 LYS A N 1
ATOM 1451 C CA . LYS A 1 187 ? -21.283 -9.406 14.583 1.00 97.69 187 LYS A CA 1
ATOM 1452 C C . LYS A 1 187 ? -19.842 -9.139 14.987 1.00 97.69 187 LYS A C 1
ATOM 1454 O O . LYS A 1 187 ? -19.208 -8.230 14.463 1.00 97.69 187 LYS A O 1
ATOM 1459 N N . ARG A 1 188 ? -19.311 -9.959 15.891 1.00 97.94 188 ARG A N 1
ATOM 1460 C CA . ARG A 1 188 ? -17.910 -9.892 16.316 1.00 97.94 188 ARG A CA 1
ATOM 1461 C C . ARG A 1 188 ? -17.031 -10.687 15.349 1.00 97.94 188 ARG A C 1
ATOM 1463 O O . ARG A 1 188 ? -17.247 -11.887 15.212 1.00 97.94 188 ARG A O 1
ATOM 1470 N N . LEU A 1 189 ? -16.064 -10.023 14.719 1.00 98.25 189 LEU A N 1
ATOM 1471 C CA . LEU A 1 189 ? -15.118 -10.591 13.749 1.00 98.25 189 LEU A CA 1
ATOM 1472 C C . LEU A 1 189 ? -13.666 -10.379 14.202 1.00 98.25 189 LEU A C 1
ATOM 1474 O O . LEU A 1 189 ? -13.413 -9.745 15.232 1.00 98.25 189 LEU A O 1
ATOM 1478 N N . VAL A 1 190 ? -12.716 -10.950 13.460 1.00 97.31 190 VAL A N 1
ATOM 1479 C CA . VAL A 1 190 ? -11.293 -10.984 13.820 1.00 97.31 190 VAL A CA 1
ATOM 1480 C C . VAL A 1 190 ? -10.556 -9.742 13.325 1.00 97.31 190 VAL A C 1
ATOM 1482 O O . VAL A 1 190 ? -10.617 -9.399 12.152 1.00 97.31 190 VAL A O 1
ATOM 1485 N N . ALA A 1 191 ? -9.786 -9.121 14.214 1.00 97.12 191 ALA A N 1
ATOM 1486 C CA . ALA A 1 191 ? -8.723 -8.196 13.830 1.00 97.12 191 ALA A CA 1
ATOM 1487 C C . ALA A 1 191 ? -7.375 -8.857 14.139 1.00 97.12 191 ALA A C 1
ATOM 1489 O O . ALA A 1 191 ? -7.231 -9.469 15.199 1.00 97.12 191 ALA A O 1
ATOM 1490 N N . ALA A 1 192 ? -6.398 -8.755 13.249 1.00 94.44 192 ALA A N 1
ATOM 1491 C CA . ALA A 1 192 ? -5.092 -9.389 13.390 1.00 94.44 192 ALA A CA 1
ATOM 1492 C C . ALA A 1 192 ? -3.978 -8.372 13.138 1.00 94.44 192 ALA A C 1
ATOM 1494 O O . ALA A 1 192 ? -4.025 -7.671 12.135 1.00 94.44 192 ALA A O 1
ATOM 1495 N N . SER A 1 193 ? -2.973 -8.314 14.016 1.00 91.94 193 SER A N 1
ATOM 1496 C CA . SER A 1 193 ? -1.699 -7.673 13.673 1.00 91.94 193 SER A CA 1
ATOM 1497 C C . SER A 1 193 ? -0.826 -8.740 13.013 1.00 91.94 193 SER A C 1
ATOM 1499 O O . SER A 1 193 ? -0.565 -9.812 13.581 1.00 91.94 193 SER A O 1
ATOM 1501 N N . VAL A 1 194 ? -0.513 -8.496 11.745 1.00 90.44 194 VAL A N 1
ATOM 1502 C CA . VAL A 1 194 ? 0.095 -9.469 10.838 1.00 90.44 194 VAL A CA 1
ATOM 1503 C C . VAL A 1 194 ? 1.441 -8.940 10.416 1.00 90.44 194 VAL A C 1
ATOM 1505 O O . VAL A 1 194 ? 1.488 -7.938 9.722 1.00 90.44 194 VAL A O 1
ATOM 1508 N N . ASN A 1 195 ? 2.508 -9.648 10.766 1.00 89.06 195 ASN A N 1
ATOM 1509 C CA . ASN A 1 195 ? 3.819 -9.360 10.230 1.00 89.06 195 ASN A CA 1
ATOM 1510 C C . ASN A 1 195 ? 3.922 -9.796 8.757 1.00 89.06 195 ASN A C 1
ATOM 1512 O O . ASN A 1 195 ? 4.067 -10.995 8.481 1.00 89.06 195 ASN A O 1
ATOM 1516 N N . PHE A 1 196 ? 3.836 -8.841 7.826 1.00 90.44 196 PHE A N 1
ATOM 1517 C CA . PHE A 1 196 ? 4.023 -9.111 6.403 1.00 90.44 196 PHE A CA 1
ATOM 1518 C C . PHE A 1 196 ? 5.490 -9.395 6.094 1.00 90.44 196 PHE A C 1
ATOM 1520 O O . PHE A 1 196 ? 6.362 -8.550 6.280 1.00 90.44 196 PHE A O 1
ATOM 1527 N N . LEU A 1 197 ? 5.763 -10.588 5.564 1.00 88.56 197 LEU A N 1
ATOM 1528 C CA . LEU A 1 197 ? 7.099 -10.894 5.071 1.00 88.56 197 LEU A CA 1
ATOM 1529 C C . LEU A 1 197 ? 7.289 -10.244 3.705 1.00 88.56 197 LEU A C 1
ATOM 1531 O O . LEU A 1 197 ? 6.459 -10.409 2.809 1.00 88.56 197 LEU A O 1
ATOM 1535 N N . ALA A 1 198 ? 8.413 -9.556 3.546 1.00 87.25 198 ALA A N 1
ATOM 1536 C CA . ALA A 1 198 ? 8.784 -8.875 2.320 1.00 87.25 198 ALA A CA 1
ATOM 1537 C C . ALA A 1 198 ? 10.204 -9.241 1.885 1.00 87.25 198 ALA A C 1
ATOM 1539 O O . ALA A 1 198 ? 11.039 -9.671 2.689 1.00 87.25 198 ALA A O 1
ATOM 1540 N N . ASN A 1 199 ? 10.481 -9.059 0.598 1.00 84.56 199 ASN A N 1
ATOM 1541 C CA . ASN A 1 199 ? 11.846 -8.972 0.115 1.00 84.56 199 ASN A CA 1
ATOM 1542 C C . ASN A 1 199 ? 12.437 -7.651 0.630 1.00 84.56 199 ASN A C 1
ATOM 1544 O O . ASN A 1 199 ? 11.901 -6.612 0.268 1.00 84.56 199 ASN A O 1
ATOM 1548 N N . PRO A 1 200 ? 13.519 -7.660 1.426 1.00 78.50 200 PRO A N 1
ATOM 1549 C CA . PRO A 1 200 ? 14.078 -6.429 1.990 1.00 78.50 200 PRO A CA 1
ATOM 1550 C C . PRO A 1 200 ? 14.754 -5.535 0.944 1.00 78.50 200 PRO A C 1
ATOM 1552 O O . PRO A 1 200 ? 15.270 -4.484 1.291 1.00 78.50 200 PRO A O 1
ATOM 1555 N N . ARG A 1 201 ? 14.837 -5.978 -0.315 1.00 84.19 201 ARG A N 1
ATOM 1556 C CA . ARG A 1 201 ? 15.359 -5.168 -1.406 1.00 84.19 201 ARG A CA 1
ATOM 1557 C C . ARG A 1 201 ? 14.240 -4.313 -1.999 1.00 84.19 201 ARG A C 1
ATOM 1559 O O . ARG A 1 201 ? 13.377 -4.852 -2.703 1.00 84.19 201 ARG A O 1
ATOM 1566 N N . GLY A 1 202 ? 14.326 -3.009 -1.771 1.00 88.62 202 GLY A N 1
ATOM 1567 C CA . GLY A 1 202 ? 13.417 -2.019 -2.323 1.00 88.62 202 GLY A CA 1
ATOM 1568 C C . GLY A 1 202 ? 13.653 -1.714 -3.803 1.00 88.62 202 GLY A C 1
ATOM 1569 O O . GLY A 1 202 ? 14.707 -2.005 -4.395 1.00 88.62 202 GLY A O 1
ATOM 1570 N N . HIS A 1 203 ? 12.614 -1.162 -4.427 1.00 91.12 203 HIS A N 1
ATOM 1571 C CA . HIS A 1 203 ? 12.589 -0.793 -5.838 1.00 91.12 203 HIS A CA 1
ATOM 1572 C C . HIS A 1 203 ? 12.018 0.607 -6.026 1.00 91.12 203 HIS A C 1
ATOM 1574 O O . HIS A 1 203 ? 10.868 0.879 -5.697 1.00 91.12 203 HIS A O 1
ATOM 1580 N N . ASN A 1 204 ? 12.781 1.459 -6.699 1.00 91.50 204 ASN A N 1
ATOM 1581 C CA . ASN A 1 204 ? 12.313 2.748 -7.181 1.00 91.50 204 ASN A CA 1
ATOM 1582 C C . ASN A 1 204 ? 11.915 2.622 -8.653 1.00 91.50 204 ASN A C 1
ATOM 1584 O O . ASN A 1 204 ? 12.732 2.247 -9.499 1.00 91.50 204 ASN A O 1
ATOM 1588 N N . ILE A 1 205 ? 10.661 2.937 -8.979 1.00 91.62 205 ILE A N 1
ATOM 1589 C CA . ILE A 1 205 ? 10.110 2.753 -10.326 1.00 91.62 205 ILE A CA 1
ATOM 1590 C C . ILE A 1 205 ? 9.669 4.099 -10.886 1.00 91.62 205 ILE A C 1
ATOM 1592 O O . ILE A 1 205 ? 8.830 4.790 -10.316 1.00 91.62 205 ILE A O 1
ATOM 1596 N N . SER A 1 206 ? 10.219 4.459 -12.041 1.00 92.38 206 SER A N 1
ATOM 1597 C CA . SER A 1 206 ? 9.976 5.742 -12.703 1.00 92.38 206 SER A CA 1
ATOM 1598 C C . SER A 1 206 ? 9.525 5.549 -14.148 1.00 92.38 206 SER A C 1
ATOM 1600 O O . SER A 1 206 ? 9.785 4.516 -14.769 1.00 92.38 206 SER A O 1
ATOM 1602 N N . ASP A 1 207 ? 8.816 6.534 -14.693 1.00 90.62 207 ASP A N 1
ATOM 1603 C CA . ASP A 1 207 ? 8.448 6.540 -16.107 1.00 90.62 207 ASP A CA 1
ATOM 1604 C C . ASP A 1 207 ? 9.655 6.862 -16.991 1.00 90.62 207 ASP A C 1
ATOM 1606 O O . ASP A 1 207 ? 10.370 7.840 -16.773 1.00 90.62 207 ASP A O 1
ATOM 1610 N N . GLY A 1 208 ? 9.856 6.043 -18.021 1.00 85.25 208 GLY A N 1
ATOM 1611 C CA . GLY A 1 208 ? 10.786 6.292 -19.114 1.00 85.25 208 GLY A CA 1
ATOM 1612 C C . GLY A 1 208 ? 10.036 6.467 -20.433 1.00 85.25 208 GLY A C 1
ATOM 1613 O O . GLY A 1 208 ? 8.856 6.138 -20.564 1.00 85.25 208 GLY A O 1
ATOM 1614 N N . GLN A 1 209 ? 10.718 6.970 -21.460 1.00 84.50 209 GLN A N 1
ATOM 1615 C CA . GLN A 1 209 ? 10.109 7.066 -22.785 1.00 84.50 209 GLN A CA 1
ATOM 1616 C C . GLN A 1 209 ? 9.793 5.657 -23.321 1.00 84.50 209 GLN A C 1
ATOM 1618 O O . GLN A 1 209 ? 10.696 4.887 -23.629 1.00 84.50 209 GLN A O 1
ATOM 1623 N N . GLY A 1 210 ? 8.503 5.321 -23.432 1.00 85.69 210 GLY A N 1
ATOM 1624 C CA . GLY A 1 210 ? 8.039 4.025 -23.949 1.00 85.69 210 GLY A CA 1
ATOM 1625 C C . GLY A 1 210 ? 8.150 2.846 -22.970 1.00 85.69 210 GLY A C 1
ATOM 1626 O O . GLY A 1 210 ? 7.985 1.698 -23.388 1.00 85.69 210 GLY A O 1
ATOM 1627 N N . GLY A 1 211 ? 8.423 3.098 -21.687 1.00 91.31 211 GLY A N 1
ATOM 1628 C CA . GLY A 1 211 ? 8.587 2.041 -20.691 1.00 91.31 211 GLY A CA 1
ATOM 1629 C C . GLY A 1 211 ? 8.700 2.545 -19.256 1.00 91.31 211 GLY A C 1
ATOM 1630 O O . GLY A 1 211 ? 8.475 3.719 -18.972 1.00 91.31 211 GLY A O 1
ATOM 1631 N N . LYS A 1 212 ? 9.058 1.647 -18.344 1.00 94.06 212 LYS A N 1
ATOM 1632 C CA . LYS A 1 212 ? 9.410 1.956 -16.956 1.00 94.06 212 LYS A CA 1
ATOM 1633 C C . LYS A 1 212 ? 10.903 1.748 -16.749 1.00 94.06 212 LYS A C 1
ATOM 1635 O O . LYS A 1 212 ? 11.491 0.841 -17.333 1.00 94.06 212 LYS A O 1
ATOM 1640 N N . VAL A 1 213 ? 11.502 2.579 -15.907 1.00 93.88 213 VAL A N 1
ATOM 1641 C CA . VAL A 1 213 ? 12.868 2.411 -15.421 1.00 93.88 213 VAL A CA 1
ATOM 1642 C C . VAL A 1 213 ? 12.802 2.044 -13.949 1.00 93.88 213 VAL A C 1
ATOM 1644 O O . VAL A 1 213 ? 12.313 2.828 -13.134 1.00 93.88 213 VAL A O 1
ATOM 1647 N N . THR A 1 214 ? 13.316 0.865 -13.629 1.00 93.38 214 THR A N 1
ATOM 1648 C CA . THR A 1 214 ? 13.361 0.317 -12.275 1.00 93.38 214 THR A CA 1
ATOM 1649 C C . THR A 1 214 ? 14.791 0.362 -11.768 1.00 93.38 214 THR A C 1
ATOM 1651 O O . THR A 1 214 ? 15.699 -0.154 -12.420 1.00 93.38 214 THR A O 1
ATOM 1654 N N . TYR A 1 215 ? 14.987 0.975 -10.609 1.00 91.62 215 TYR A N 1
ATOM 1655 C CA . TYR A 1 215 ? 16.219 0.927 -9.839 1.00 91.62 215 TYR A CA 1
ATOM 1656 C C . TYR A 1 215 ? 15.989 0.036 -8.620 1.00 91.62 215 TYR A C 1
ATOM 1658 O O . TYR A 1 215 ? 15.175 0.366 -7.763 1.00 91.62 215 TYR A O 1
ATOM 1666 N N . SER A 1 216 ? 16.680 -1.097 -8.568 1.00 90.25 216 SER A N 1
ATOM 1667 C CA . SER A 1 216 ? 16.685 -1.994 -7.416 1.00 90.25 216 SER A CA 1
ATOM 1668 C C . SER A 1 216 ? 17.867 -1.642 -6.527 1.00 90.25 216 SER A C 1
ATOM 1670 O O . SER A 1 216 ? 19.007 -1.605 -7.004 1.00 90.25 216 SER A O 1
ATOM 1672 N N . GLU A 1 217 ? 17.613 -1.440 -5.242 1.00 87.56 217 GLU A N 1
ATOM 1673 C CA . GLU A 1 217 ? 18.619 -0.983 -4.278 1.00 87.56 217 GLU A CA 1
ATOM 1674 C C . GLU A 1 217 ? 19.733 -1.999 -4.050 1.00 87.56 217 GLU A C 1
ATOM 1676 O O . GLU A 1 217 ? 19.617 -3.156 -4.446 1.00 87.56 217 GLU A O 1
ATOM 1681 N N . GLU A 1 218 ? 20.852 -1.580 -3.471 1.00 84.81 218 GLU A N 1
ATOM 1682 C CA . GLU A 1 218 ? 21.885 -2.521 -3.041 1.00 84.81 218 GLU A CA 1
ATOM 1683 C C . GLU A 1 218 ? 21.567 -3.102 -1.658 1.00 84.81 218 GLU A C 1
ATOM 1685 O O . GLU A 1 218 ? 20.951 -2.452 -0.825 1.00 84.81 218 GLU A O 1
ATOM 1690 N N . ASP A 1 219 ? 22.007 -4.334 -1.422 1.00 73.38 219 ASP A N 1
ATOM 1691 C CA . ASP A 1 219 ? 22.115 -4.945 -0.090 1.00 73.38 219 ASP A CA 1
ATOM 1692 C C . ASP A 1 219 ? 23.584 -5.362 0.100 1.00 73.38 219 ASP A C 1
ATOM 1694 O O . ASP A 1 219 ? 24.341 -5.463 -0.870 1.00 73.38 219 ASP A O 1
ATOM 1698 N N . GLU A 1 220 ? 23.990 -5.704 1.321 1.00 68.12 220 GLU A N 1
ATOM 1699 C CA . GLU A 1 220 ? 25.345 -6.138 1.697 1.00 68.12 220 GLU A CA 1
ATOM 1700 C C . GLU A 1 220 ? 25.922 -7.251 0.796 1.00 68.12 220 GLU A C 1
ATOM 1702 O O . GLU A 1 220 ? 27.135 -7.461 0.745 1.00 68.12 220 GLU A O 1
ATOM 1707 N N . ARG A 1 221 ? 25.060 -7.997 0.091 1.00 71.00 221 ARG A N 1
ATOM 1708 C CA . ARG A 1 221 ? 25.430 -9.121 -0.784 1.00 71.00 221 ARG A CA 1
ATOM 1709 C C . ARG A 1 221 ? 25.157 -8.903 -2.266 1.00 71.00 221 ARG A C 1
ATOM 1711 O O . ARG A 1 221 ? 25.640 -9.699 -3.072 1.00 71.00 221 ARG A O 1
ATOM 1718 N N . ILE A 1 222 ? 24.344 -7.916 -2.639 1.00 74.31 222 ILE A N 1
ATOM 1719 C CA . ILE A 1 222 ? 23.859 -7.761 -4.014 1.00 74.31 222 ILE A CA 1
ATOM 1720 C C . ILE A 1 222 ? 23.944 -6.292 -4.408 1.00 74.31 222 ILE A C 1
ATOM 1722 O O . ILE A 1 222 ? 23.301 -5.446 -3.800 1.00 74.31 222 ILE A O 1
ATOM 1726 N N . ALA A 1 223 ? 24.704 -6.004 -5.464 1.00 83.50 223 ALA A N 1
ATOM 1727 C CA . ALA A 1 223 ? 24.833 -4.655 -6.000 1.00 83.50 223 ALA A CA 1
ATOM 1728 C C . ALA A 1 223 ? 23.500 -4.132 -6.556 1.00 83.50 223 ALA A C 1
ATOM 1730 O O . ALA A 1 223 ? 22.686 -4.904 -7.079 1.00 83.50 223 ALA A O 1
ATOM 1731 N N . ALA A 1 224 ? 23.316 -2.812 -6.493 1.00 87.69 224 ALA A N 1
ATOM 1732 C CA . ALA A 1 224 ? 22.197 -2.126 -7.123 1.00 87.69 224 ALA A CA 1
ATOM 1733 C C . ALA A 1 224 ? 22.148 -2.409 -8.632 1.00 87.69 224 ALA A C 1
ATOM 1735 O O . ALA A 1 224 ? 23.183 -2.566 -9.288 1.00 87.69 224 ALA A O 1
ATOM 1736 N N . ALA A 1 225 ? 20.939 -2.460 -9.184 1.00 90.25 225 ALA A N 1
ATOM 1737 C CA . ALA A 1 225 ? 20.724 -2.705 -10.604 1.00 90.25 225 ALA A CA 1
ATOM 1738 C C . ALA A 1 225 ? 19.695 -1.732 -11.166 1.00 90.25 225 ALA A C 1
ATOM 1740 O O . ALA A 1 225 ? 18.735 -1.363 -10.492 1.00 90.25 225 ALA A O 1
ATOM 1741 N N . LYS A 1 226 ? 19.878 -1.334 -12.426 1.00 93.25 226 LYS A N 1
ATOM 1742 C CA . LYS A 1 226 ? 18.940 -0.449 -13.118 1.00 93.25 226 LYS A CA 1
ATOM 1743 C C . LYS A 1 226 ? 18.489 -1.079 -14.422 1.00 93.25 226 LYS A C 1
ATOM 1745 O O . LYS A 1 226 ? 19.321 -1.461 -15.242 1.00 93.25 226 LYS A O 1
ATOM 1750 N N . SER A 1 227 ? 17.182 -1.167 -14.616 1.00 94.06 227 SER A N 1
ATOM 1751 C CA . SER A 1 227 ? 16.571 -1.878 -15.737 1.00 94.06 227 SER A CA 1
ATOM 1752 C C . SER A 1 227 ? 15.520 -1.018 -16.424 1.00 94.06 227 SER A C 1
ATOM 1754 O O . SER A 1 227 ? 14.827 -0.250 -15.761 1.00 94.06 227 SER A O 1
ATOM 1756 N N . PHE A 1 228 ? 15.381 -1.163 -17.737 1.00 95.00 228 PHE A N 1
ATOM 1757 C CA . PHE A 1 228 ? 14.252 -0.639 -18.500 1.00 95.00 228 PHE A CA 1
ATOM 1758 C C . PHE A 1 228 ? 13.320 -1.783 -18.898 1.00 95.00 228 PHE A C 1
ATOM 1760 O O . PHE A 1 228 ? 13.799 -2.790 -19.415 1.00 95.00 228 PHE A O 1
ATOM 1767 N N . THR A 1 229 ? 12.013 -1.594 -18.732 1.00 95.25 229 THR A N 1
ATOM 1768 C CA . THR A 1 229 ? 10.980 -2.534 -19.185 1.00 95.25 229 THR A CA 1
ATOM 1769 C C . THR A 1 229 ? 9.978 -1.802 -20.071 1.00 95.25 229 THR A C 1
ATOM 1771 O O . THR A 1 229 ? 9.349 -0.827 -19.650 1.00 95.25 229 THR A O 1
ATOM 1774 N N . ALA A 1 230 ? 9.818 -2.251 -21.314 1.00 93.38 230 ALA A N 1
ATOM 1775 C CA . ALA A 1 230 ? 8.911 -1.643 -22.278 1.00 93.38 230 ALA A CA 1
ATOM 1776 C C . ALA A 1 230 ? 7.437 -1.834 -21.882 1.00 93.38 230 ALA A C 1
ATOM 1778 O O . ALA A 1 230 ? 6.986 -2.927 -21.538 1.00 93.38 230 ALA A O 1
ATOM 1779 N N . THR A 1 231 ? 6.636 -0.772 -21.995 1.00 91.31 231 THR A N 1
ATOM 1780 C CA . THR A 1 231 ? 5.209 -0.808 -21.624 1.00 91.31 231 THR A CA 1
ATOM 1781 C C . THR A 1 231 ? 4.257 -0.902 -22.816 1.00 91.31 231 THR A C 1
ATOM 1783 O O . THR A 1 231 ? 3.038 -0.919 -22.643 1.00 91.31 231 THR A O 1
ATOM 1786 N N . SER A 1 232 ? 4.777 -1.010 -24.039 1.00 90.19 232 SER A N 1
ATOM 1787 C CA . SER A 1 232 ? 3.964 -1.270 -25.230 1.00 90.19 232 SER A CA 1
ATOM 1788 C C . SER A 1 232 ? 4.706 -2.128 -26.254 1.00 90.19 232 SER A C 1
ATOM 1790 O O . SER A 1 232 ? 5.917 -2.310 -26.157 1.00 90.19 232 SER A O 1
ATOM 1792 N N . ASN A 1 233 ? 3.971 -2.628 -27.248 1.00 93.75 233 ASN A N 1
ATOM 1793 C CA . ASN A 1 233 ? 4.460 -3.573 -28.260 1.00 93.75 233 ASN A CA 1
ATOM 1794 C C . ASN A 1 233 ? 4.923 -2.878 -29.552 1.00 93.75 233 ASN A C 1
ATOM 1796 O O . ASN A 1 233 ? 4.814 -3.432 -30.643 1.00 93.75 233 ASN A O 1
ATOM 1800 N N . GLU A 1 234 ? 5.354 -1.623 -29.452 1.00 94.56 234 GLU A N 1
ATOM 1801 C CA . GLU A 1 234 ? 5.949 -0.908 -30.580 1.00 94.56 234 GLU A CA 1
ATOM 1802 C C . GLU A 1 234 ? 7.353 -1.438 -30.856 1.00 94.56 234 GLU A C 1
ATOM 1804 O O . GLU A 1 234 ? 8.076 -1.761 -29.921 1.00 94.56 234 GLU A O 1
ATOM 1809 N N . SER A 1 235 ? 7.743 -1.456 -32.131 1.00 96.56 235 SER A N 1
ATOM 1810 C CA . SER A 1 235 ? 9.115 -1.769 -32.546 1.00 96.56 235 SER A CA 1
ATOM 1811 C C . SER A 1 235 ? 10.042 -0.592 -32.247 1.00 96.56 235 SER A C 1
ATOM 1813 O O . SER A 1 235 ? 9.747 0.541 -32.643 1.00 96.56 235 SER A O 1
ATOM 1815 N N . ARG A 1 236 ? 11.157 -0.843 -31.560 1.00 93.88 236 ARG A N 1
ATOM 1816 C CA . ARG A 1 236 ? 12.083 0.181 -31.065 1.00 93.88 236 ARG A CA 1
ATOM 1817 C C . ARG A 1 236 ? 13.537 -0.210 -31.267 1.00 93.88 236 ARG A C 1
ATOM 1819 O O . ARG A 1 236 ? 13.885 -1.374 -31.404 1.00 93.88 236 ARG A O 1
ATOM 1826 N N . THR A 1 237 ? 14.402 0.794 -31.183 1.00 95.88 237 THR A N 1
ATOM 1827 C CA . THR A 1 237 ? 15.813 0.586 -30.854 1.00 95.88 237 THR A CA 1
ATOM 1828 C C . THR A 1 237 ? 16.012 0.996 -29.402 1.00 95.88 237 THR A C 1
ATOM 1830 O O . THR A 1 237 ? 15.746 2.147 -29.052 1.00 95.88 237 THR A O 1
ATOM 1833 N N . LEU A 1 238 ? 16.454 0.063 -28.562 1.00 95.19 238 LEU A N 1
ATOM 1834 C CA . LEU A 1 238 ? 16.681 0.270 -27.134 1.00 95.19 238 LEU A CA 1
ATOM 1835 C C . LEU A 1 238 ? 18.166 0.066 -26.838 1.00 95.19 238 LEU A C 1
ATOM 1837 O O . LEU A 1 238 ? 18.700 -1.022 -27.043 1.00 95.19 238 LEU A O 1
ATOM 1841 N N . GLU A 1 239 ? 18.839 1.113 -26.367 1.00 95.62 239 GLU A N 1
ATOM 1842 C CA . GLU A 1 239 ? 20.288 1.102 -26.136 1.00 95.62 239 GLU A CA 1
ATOM 1843 C C . GLU A 1 239 ? 20.576 1.350 -24.655 1.00 95.62 239 GLU A C 1
ATOM 1845 O O . GLU A 1 239 ? 20.149 2.369 -24.106 1.00 95.62 239 GLU A O 1
ATOM 1850 N N . ALA A 1 240 ? 21.302 0.429 -24.016 1.00 94.75 240 ALA A N 1
ATOM 1851 C CA . ALA A 1 240 ? 21.537 0.425 -22.569 1.00 94.75 240 ALA A CA 1
ATOM 1852 C C . ALA A 1 240 ? 22.195 1.728 -22.095 1.00 94.75 240 ALA A C 1
ATOM 1854 O O . ALA A 1 240 ? 21.720 2.368 -21.156 1.00 94.75 240 ALA A O 1
ATOM 1855 N N . GLU A 1 241 ? 23.210 2.184 -22.831 1.00 94.50 241 GLU A N 1
ATOM 1856 C CA . GLU A 1 241 ? 23.929 3.428 -22.554 1.00 94.50 241 GLU A CA 1
ATOM 1857 C C . GLU A 1 241 ? 23.024 4.665 -22.671 1.00 94.50 241 GLU A C 1
ATOM 1859 O O . GLU A 1 241 ? 23.023 5.514 -21.781 1.00 94.50 241 GLU A O 1
ATOM 1864 N N . LYS A 1 242 ? 22.188 4.754 -23.719 1.00 93.88 242 LYS A N 1
ATOM 1865 C CA . LYS A 1 242 ? 21.281 5.903 -23.924 1.00 93.88 242 LYS A CA 1
ATOM 1866 C C . LYS A 1 242 ? 20.161 5.958 -22.894 1.00 93.88 242 LYS A C 1
ATOM 1868 O O . LYS A 1 242 ? 19.745 7.042 -22.497 1.00 93.88 242 LYS A O 1
ATOM 1873 N N . LEU A 1 243 ? 19.666 4.795 -22.482 1.00 93.38 243 LEU A N 1
ATOM 1874 C CA . LEU A 1 243 ? 18.661 4.673 -21.429 1.00 93.38 243 LEU A CA 1
ATOM 1875 C C . LEU A 1 243 ? 19.278 4.845 -20.029 1.00 93.38 243 LEU A C 1
ATOM 1877 O O . LEU A 1 243 ? 18.551 5.058 -19.058 1.00 93.38 243 LEU A O 1
ATOM 1881 N N . GLY A 1 244 ? 20.609 4.767 -19.911 1.00 93.81 244 GLY A N 1
ATOM 1882 C CA . GLY A 1 244 ? 21.318 4.799 -18.638 1.00 93.81 244 GLY A CA 1
ATOM 1883 C C . GLY A 1 244 ? 20.880 3.657 -17.722 1.00 93.81 244 GLY A C 1
ATOM 1884 O O . GLY A 1 244 ? 20.597 3.898 -16.544 1.00 93.81 244 GLY A O 1
ATOM 1885 N N . VAL A 1 245 ? 20.750 2.450 -18.282 1.00 94.19 245 VAL A N 1
ATOM 1886 C CA . VAL A 1 245 ? 20.329 1.219 -17.596 1.00 94.19 245 VAL A CA 1
ATOM 1887 C C . VAL A 1 245 ? 21.315 0.091 -17.887 1.00 94.19 245 VAL A C 1
ATOM 1889 O O . VAL A 1 245 ? 21.972 0.079 -18.920 1.00 94.19 245 VAL A O 1
ATOM 1892 N N . GLN A 1 246 ? 21.400 -0.883 -16.987 1.00 93.56 246 GLN A N 1
ATOM 1893 C CA . GLN A 1 246 ? 22.209 -2.086 -17.179 1.00 93.56 246 GLN A CA 1
ATOM 1894 C C . GLN A 1 246 ? 21.444 -3.160 -17.954 1.00 93.56 246 GLN A C 1
ATOM 1896 O O . GLN A 1 246 ? 22.049 -3.927 -18.702 1.00 93.56 246 GLN A O 1
ATOM 1901 N N . HIS A 1 247 ? 20.127 -3.253 -17.762 1.00 94.19 247 HIS A N 1
ATOM 1902 C CA . HIS A 1 247 ? 19.301 -4.311 -18.342 1.00 94.19 247 HIS A CA 1
ATOM 1903 C C . HIS A 1 247 ? 18.118 -3.735 -19.117 1.00 94.19 247 HIS A C 1
ATOM 1905 O O . HIS A 1 247 ? 17.595 -2.674 -18.771 1.00 94.19 247 HIS A O 1
ATOM 1911 N N . ILE A 1 248 ? 17.696 -4.439 -20.164 1.00 94.69 248 ILE A N 1
ATOM 1912 C CA . ILE A 1 248 ? 16.571 -4.047 -21.013 1.00 94.69 248 ILE A CA 1
ATOM 1913 C C . ILE A 1 248 ? 15.663 -5.252 -21.217 1.00 94.69 248 ILE A C 1
ATOM 1915 O O . ILE A 1 248 ? 16.119 -6.319 -21.625 1.00 94.69 248 ILE A O 1
ATOM 1919 N N . GLU A 1 249 ? 14.376 -5.036 -20.998 1.00 95.81 249 GLU A N 1
ATOM 1920 C CA . GLU A 1 249 ? 13.291 -5.921 -21.385 1.00 95.81 249 GLU A CA 1
ATOM 1921 C C . GLU A 1 249 ? 12.379 -5.183 -22.368 1.00 95.81 249 GLU A C 1
ATOM 1923 O O . GLU A 1 249 ? 11.786 -4.148 -22.050 1.00 95.81 249 GLU A O 1
ATOM 1928 N N . ALA A 1 250 ? 12.344 -5.673 -23.601 1.00 94.69 250 ALA A N 1
ATOM 1929 C CA . ALA A 1 250 ? 11.562 -5.124 -24.696 1.00 94.69 250 ALA A CA 1
ATOM 1930 C C . ALA A 1 250 ? 10.131 -5.694 -24.731 1.00 94.69 250 ALA A C 1
ATOM 1932 O O . ALA A 1 250 ? 9.733 -6.497 -23.887 1.00 94.69 250 ALA A O 1
ATOM 1933 N N . GLY A 1 251 ? 9.316 -5.161 -25.644 1.00 92.38 251 GLY A N 1
ATOM 1934 C CA . GLY A 1 251 ? 7.883 -5.433 -25.711 1.00 92.38 251 GLY A CA 1
ATOM 1935 C C . GLY A 1 251 ? 7.548 -6.545 -26.702 1.00 92.38 251 GLY A C 1
ATOM 1936 O O . GLY A 1 251 ? 8.321 -7.454 -26.946 1.00 92.38 251 GLY A O 1
ATOM 1937 N N . GLY A 1 252 ? 6.347 -6.491 -27.277 1.00 94.62 252 GLY A N 1
ATOM 1938 C CA . GLY A 1 252 ? 5.952 -7.376 -28.381 1.00 94.62 252 GLY A CA 1
ATOM 1939 C C . GLY A 1 252 ? 6.341 -6.882 -29.786 1.00 94.62 252 GLY A C 1
ATOM 1940 O O . GLY A 1 252 ? 5.689 -7.294 -30.747 1.00 94.62 252 GLY A O 1
ATOM 1941 N N . GLY A 1 253 ? 7.254 -5.912 -29.899 1.00 95.19 253 GLY A N 1
ATOM 1942 C CA . GLY A 1 253 ? 7.652 -5.296 -31.166 1.00 95.19 253 GLY A CA 1
ATOM 1943 C C . GLY A 1 253 ? 8.776 -6.067 -31.863 1.00 95.19 253 GLY A C 1
ATOM 1944 O O . GLY A 1 253 ? 9.285 -7.041 -31.347 1.00 95.19 253 GLY A O 1
ATOM 1945 N N . ASN A 1 254 ? 9.185 -5.644 -33.061 1.00 97.25 254 ASN A N 1
ATOM 1946 C CA . ASN A 1 254 ? 10.455 -6.108 -33.625 1.00 97.25 254 ASN A CA 1
ATOM 1947 C C . ASN A 1 254 ? 11.553 -5.179 -33.110 1.00 97.25 254 ASN A C 1
ATOM 1949 O O . ASN A 1 254 ? 11.760 -4.101 -33.678 1.00 97.25 254 ASN A O 1
ATOM 1953 N N . ASP A 1 255 ? 12.197 -5.553 -32.012 1.00 96.81 255 ASP A N 1
ATOM 1954 C CA . ASP A 1 255 ? 13.064 -4.649 -31.270 1.00 96.81 255 ASP A CA 1
ATOM 1955 C C . ASP A 1 255 ? 14.549 -4.857 -31.606 1.00 96.81 255 ASP A C 1
ATOM 1957 O O . ASP A 1 255 ? 15.028 -5.966 -31.832 1.00 96.81 255 ASP A O 1
ATOM 1961 N N . ASN A 1 256 ? 15.317 -3.769 -31.652 1.00 96.94 256 ASN A N 1
ATOM 1962 C CA . ASN A 1 256 ? 16.773 -3.804 -31.742 1.00 96.94 256 ASN A CA 1
ATOM 1963 C C . ASN A 1 256 ? 17.371 -3.418 -30.387 1.00 96.94 256 ASN A C 1
ATOM 1965 O O . ASN 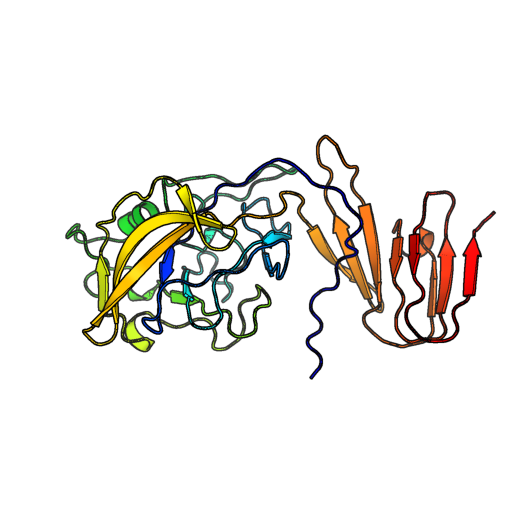A 1 256 ? 17.365 -2.243 -30.011 1.00 96.94 256 ASN A O 1
ATOM 1969 N N . LEU A 1 257 ? 17.887 -4.403 -29.657 1.00 96.94 257 LEU A N 1
ATOM 1970 C CA . LEU A 1 257 ? 18.460 -4.231 -28.327 1.00 96.94 257 LEU A CA 1
ATOM 1971 C C . LEU A 1 257 ? 19.981 -4.122 -28.408 1.00 96.94 257 LEU A C 1
ATOM 1973 O O . LEU A 1 257 ? 20.652 -5.026 -28.908 1.00 96.94 257 LEU A O 1
ATOM 1977 N N . VAL A 1 258 ? 20.530 -3.031 -27.878 1.00 96.69 258 VAL A N 1
ATOM 1978 C CA . VAL A 1 258 ? 21.966 -2.740 -27.914 1.00 96.69 258 VAL A CA 1
ATOM 1979 C C . VAL A 1 258 ? 22.522 -2.647 -26.494 1.00 96.69 258 VAL A C 1
ATOM 1981 O O . VAL A 1 258 ? 22.133 -1.771 -25.719 1.00 96.69 258 VAL A O 1
ATOM 1984 N N . GLY A 1 259 ? 23.437 -3.557 -26.159 1.00 95.12 259 GLY A N 1
ATOM 1985 C CA . GLY A 1 259 ? 24.203 -3.528 -24.909 1.00 95.12 259 GLY A CA 1
ATOM 1986 C C . GLY A 1 259 ? 25.394 -2.567 -24.965 1.00 95.12 259 GLY A C 1
ATOM 1987 O O . GLY A 1 259 ? 25.844 -2.188 -26.048 1.00 95.12 259 GLY A O 1
ATOM 1988 N N . ASP A 1 260 ? 25.922 -2.215 -23.797 1.00 93.19 260 ASP A N 1
ATOM 1989 C CA . ASP A 1 260 ? 27.106 -1.380 -23.606 1.00 93.19 260 ASP A CA 1
ATOM 1990 C C . ASP A 1 260 ? 28.327 -2.221 -23.160 1.00 93.19 260 ASP A C 1
ATOM 1992 O O . ASP A 1 260 ? 28.389 -3.439 -23.365 1.00 93.19 260 ASP A O 1
ATOM 1996 N N . ALA A 1 261 ? 29.354 -1.566 -22.611 1.00 92.38 261 ALA A N 1
ATOM 1997 C CA . ALA A 1 261 ? 30.562 -2.236 -22.126 1.00 92.38 261 ALA A CA 1
ATOM 1998 C C . ALA A 1 261 ? 30.356 -3.000 -20.801 1.00 92.38 261 ALA A C 1
ATOM 2000 O O . ALA A 1 261 ? 31.238 -3.762 -20.395 1.00 92.38 261 ALA A O 1
ATOM 2001 N N . GLN A 1 262 ? 29.229 -2.790 -20.115 1.00 89.56 262 GLN A N 1
ATOM 2002 C CA . GLN A 1 262 ? 28.913 -3.429 -18.842 1.00 89.56 262 GLN A CA 1
ATOM 2003 C C . GLN A 1 262 ? 28.278 -4.810 -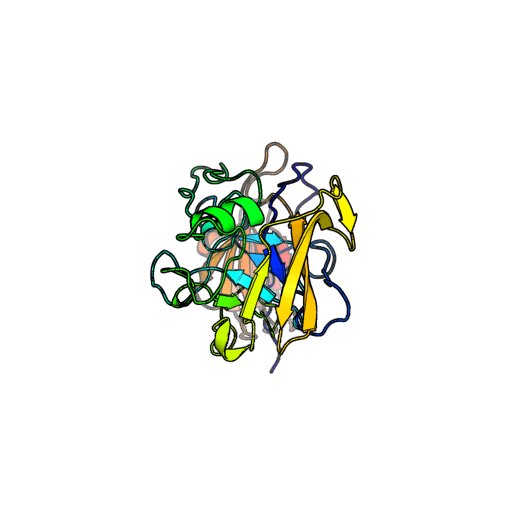19.065 1.00 89.56 262 GLN A C 1
ATOM 2005 O O . GLN A 1 262 ? 28.053 -5.270 -20.185 1.00 89.56 262 GLN A O 1
ATOM 2010 N N . ASN A 1 263 ? 27.991 -5.512 -17.968 1.00 88.56 263 ASN A N 1
ATOM 2011 C CA . ASN A 1 263 ? 27.242 -6.760 -18.031 1.00 88.56 263 ASN A CA 1
ATOM 2012 C C . ASN A 1 263 ? 25.758 -6.449 -18.238 1.00 88.56 263 ASN A C 1
ATOM 2014 O O . ASN A 1 263 ? 25.037 -6.168 -17.279 1.00 88.56 263 ASN A O 1
ATOM 2018 N N . ASN A 1 264 ? 25.303 -6.508 -19.489 1.00 91.50 264 ASN A N 1
ATOM 2019 C CA . ASN A 1 264 ? 23.894 -6.314 -19.803 1.00 91.50 264 ASN A CA 1
ATOM 2020 C C . ASN A 1 264 ? 23.128 -7.629 -19.842 1.00 91.50 264 ASN A C 1
ATOM 2022 O O . ASN A 1 264 ? 23.625 -8.651 -20.317 1.00 91.50 264 ASN A O 1
ATOM 2026 N N . TRP A 1 265 ? 21.864 -7.553 -19.438 1.00 92.00 265 TRP A N 1
ATOM 2027 C CA . TRP A 1 265 ? 20.866 -8.544 -19.791 1.00 92.00 265 TRP A CA 1
ATOM 2028 C C . TRP A 1 265 ? 19.864 -7.887 -20.732 1.00 92.00 265 TRP A C 1
ATOM 2030 O O . TRP A 1 265 ? 19.270 -6.867 -20.390 1.00 92.00 265 TRP A O 1
ATOM 2040 N N . LEU A 1 266 ? 19.730 -8.448 -21.929 1.00 94.31 266 LEU A N 1
ATOM 2041 C CA . LEU A 1 266 ? 18.807 -7.993 -22.958 1.00 94.31 266 LEU A CA 1
ATOM 2042 C C . LEU A 1 266 ? 17.758 -9.084 -23.187 1.00 94.31 266 LEU A C 1
ATOM 2044 O O . LEU A 1 266 ? 18.115 -10.231 -23.460 1.00 94.31 266 LEU A O 1
ATOM 2048 N N . VAL A 1 267 ? 16.483 -8.725 -23.086 1.00 95.06 267 VAL A N 1
ATOM 2049 C CA . VAL A 1 267 ? 15.333 -9.609 -23.306 1.00 95.06 267 VAL A CA 1
ATOM 2050 C C . VAL A 1 267 ? 14.452 -8.974 -24.377 1.00 95.06 267 VAL A C 1
ATOM 2052 O O . VAL A 1 267 ? 14.039 -7.832 -24.221 1.00 95.06 267 VAL A O 1
ATOM 2055 N N . GLY A 1 268 ? 14.208 -9.692 -25.476 1.00 92.31 268 GLY A N 1
ATOM 2056 C CA . GLY A 1 268 ? 13.489 -9.164 -26.645 1.00 92.31 268 GLY A CA 1
ATOM 2057 C C . GLY A 1 268 ? 11.969 -9.111 -26.486 1.00 92.31 268 GLY A C 1
ATOM 2058 O O . GLY A 1 268 ? 11.334 -8.194 -26.980 1.00 92.31 268 GLY A O 1
ATOM 2059 N N . GLY A 1 269 ? 11.397 -10.039 -25.717 1.00 90.94 269 GLY A N 1
ATOM 2060 C CA . GLY A 1 269 ? 9.949 -10.178 -25.622 1.00 90.94 269 GLY A CA 1
ATOM 2061 C C . GLY A 1 269 ? 9.386 -10.964 -26.808 1.00 90.94 269 GLY A C 1
ATOM 2062 O O . GLY A 1 269 ? 9.883 -12.044 -27.131 1.00 90.94 269 GLY A O 1
ATOM 2063 N N . GLY A 1 270 ? 8.286 -10.484 -27.386 1.00 90.75 270 GLY A N 1
ATOM 2064 C CA . GLY A 1 270 ? 7.663 -11.105 -28.558 1.00 90.75 270 GLY A CA 1
ATOM 2065 C C . GLY A 1 270 ? 7.979 -10.315 -29.821 1.00 90.75 270 GLY A C 1
ATOM 2066 O O . GLY A 1 270 ? 8.170 -9.119 -29.735 1.00 90.75 270 GLY A O 1
ATOM 2067 N N . GLY A 1 271 ? 7.931 -10.952 -30.992 1.00 94.75 271 GLY A N 1
ATOM 2068 C CA . GLY A 1 271 ? 8.297 -10.308 -32.257 1.00 94.75 271 GLY A CA 1
ATOM 2069 C C . GLY A 1 271 ? 9.592 -10.880 -32.826 1.00 94.75 271 GLY A C 1
ATOM 2070 O O . GLY A 1 271 ? 9.969 -12.012 -32.517 1.00 94.75 271 GLY A O 1
ATOM 2071 N N . SER A 1 272 ? 10.218 -10.143 -33.740 1.00 96.81 272 SER A N 1
ATOM 2072 C CA . SER A 1 272 ? 11.483 -10.506 -34.381 1.00 96.81 272 SER A CA 1
ATOM 2073 C C . SER A 1 272 ? 12.586 -9.560 -33.926 1.00 96.81 272 SER A C 1
ATOM 2075 O O . SER A 1 272 ? 12.836 -8.537 -34.568 1.00 96.81 272 SER A O 1
ATOM 2077 N N . ASP A 1 273 ? 13.271 -9.947 -32.858 1.00 97.06 273 ASP A N 1
ATOM 2078 C CA . ASP A 1 273 ? 14.252 -9.094 -32.194 1.00 97.06 273 ASP A CA 1
ATOM 2079 C C . ASP A 1 273 ? 15.674 -9.291 -32.715 1.00 97.06 273 ASP A C 1
ATOM 2081 O O . ASP A 1 273 ? 16.084 -10.376 -33.136 1.00 97.06 273 ASP A O 1
ATOM 2085 N N . THR A 1 274 ? 16.457 -8.219 -32.653 1.00 97.25 274 THR A N 1
ATOM 2086 C CA . THR A 1 274 ? 17.889 -8.209 -32.952 1.00 97.25 274 THR A CA 1
ATOM 2087 C C . THR A 1 274 ? 18.668 -7.796 -31.712 1.00 97.25 274 THR A C 1
ATOM 2089 O O . THR A 1 274 ? 18.338 -6.807 -31.065 1.00 97.25 274 THR A O 1
ATOM 2092 N N . PHE A 1 275 ? 19.737 -8.531 -31.401 1.00 96.00 275 PHE A N 1
ATOM 2093 C CA . PHE A 1 275 ? 20.610 -8.254 -30.261 1.00 96.00 275 PHE A CA 1
ATOM 2094 C C . PHE A 1 275 ? 21.998 -7.860 -30.753 1.00 96.00 275 PHE A C 1
ATOM 2096 O O . PHE A 1 275 ? 22.659 -8.622 -31.462 1.00 96.00 275 PHE A O 1
ATOM 2103 N N . CYS A 1 276 ? 22.454 -6.683 -30.342 1.00 91.38 276 CYS A N 1
ATOM 2104 C CA . CYS A 1 276 ? 23.766 -6.153 -30.671 1.00 91.38 276 CYS A CA 1
ATOM 2105 C C . CYS A 1 276 ? 24.555 -5.853 -29.393 1.00 91.38 276 CYS A C 1
ATOM 2107 O O . CYS A 1 276 ? 24.015 -5.377 -28.397 1.00 91.38 276 CYS A O 1
ATOM 2109 N N . ARG A 1 277 ? 25.867 -6.087 -29.435 1.00 81.81 277 ARG A N 1
ATOM 2110 C CA . ARG A 1 277 ? 26.803 -5.636 -28.403 1.00 81.81 277 ARG A CA 1
ATOM 2111 C C . ARG A 1 277 ? 27.659 -4.524 -28.995 1.00 81.81 277 ARG A C 1
ATOM 2113 O O . ARG A 1 277 ? 28.281 -4.751 -30.037 1.00 81.81 277 ARG A O 1
ATOM 2120 N N . CYS A 1 278 ? 27.705 -3.356 -28.358 1.00 66.44 278 CYS A N 1
ATOM 2121 C CA . CYS A 1 278 ? 28.716 -2.359 -28.700 1.00 66.44 278 CYS A CA 1
ATOM 2122 C C . CYS A 1 278 ? 30.111 -2.942 -28.416 1.00 66.44 278 CYS A C 1
ATOM 2124 O O . CYS A 1 278 ? 30.330 -3.566 -27.378 1.00 66.44 278 CYS A O 1
ATOM 2126 N N . ARG A 1 279 ? 31.018 -2.827 -29.392 1.00 56.84 279 ARG A N 1
ATOM 2127 C CA . ARG A 1 279 ? 32.419 -3.248 -29.246 1.00 56.84 279 ARG A CA 1
ATOM 2128 C C . ARG A 1 279 ? 33.215 -2.228 -28.456 1.00 56.84 279 ARG A C 1
ATOM 2130 O O . ARG A 1 279 ? 32.969 -1.026 -28.685 1.00 56.84 279 ARG A O 1
#

InterPro domains:
  IPR001343 RTX calcium-binding nonapeptide repeat [PF00353] (250-274)
  IPR011049 Serralysin-like metalloprotease, C-terminal [SSF51120] (247-275)
  IPR060136 SPM domain [PF26745] (24-196)

Radius of gyration: 21.2 Å; chains: 1; bounding box: 56×33×62 Å